Protein AF-A0A968DCE5-F1 (afdb_monomer_lite)

Sequence (232 aa):
MHDLQGRSAYQPVVHAYGDRRILFVGHHIGEAENPMTGEIEVNGTSILDVTDPSAPRMIRHLPPNGDARFAQHVQLCDGADLPDGDPSRTYMLRTSGNLGWDLYDATDPEELFYLRTVAQTGISSRPESSRGVQETHKMQWDCETGIAYLNGTPQDWRVTRLLMTYDLSNPNQPRHIRNFGLDGWQPDPDGEMPEYQISGLHQPFVVGNRMYLGYGSGADGVLQILDRDRFL

Structure (mmCIF, N/CA/C/O backbone):
data_AF-A0A968DCE5-F1
#
_entry.id   AF-A0A968DCE5-F1
#
loop_
_atom_site.group_PDB
_atom_site.id
_atom_site.type_symbol
_atom_site.label_atom_id
_atom_site.label_alt_id
_atom_site.label_comp_id
_atom_site.label_asym_id
_atom_site.label_entity_id
_atom_site.label_seq_id
_atom_site.pdbx_PDB_ins_code
_atom_site.Cartn_x
_atom_site.Cartn_y
_atom_site.Cartn_z
_atom_site.occupancy
_atom_site.B_iso_or_equiv
_atom_site.auth_seq_id
_atom_site.auth_comp_id
_atom_site.auth_asym_id
_atom_site.auth_atom_id
_atom_site.pdbx_PDB_model_num
ATOM 1 N N . MET A 1 1 ? -21.150 12.381 8.072 1.00 85.69 1 MET A N 1
ATOM 2 C CA . MET A 1 1 ? -20.149 12.939 7.125 1.00 85.69 1 MET A CA 1
ATOM 3 C C . MET A 1 1 ? -18.928 13.335 7.941 1.00 85.69 1 MET A C 1
ATOM 5 O O . MET A 1 1 ? -19.127 13.918 8.995 1.00 85.69 1 MET A O 1
ATOM 9 N N . HIS A 1 2 ? -17.717 12.992 7.500 1.00 96.19 2 HIS A N 1
ATOM 10 C CA . HIS A 1 2 ? -16.454 13.389 8.139 1.00 96.19 2 HIS A CA 1
ATOM 11 C C . HIS A 1 2 ? -15.585 14.095 7.094 1.00 96.19 2 HIS A C 1
ATOM 13 O O . HIS A 1 2 ? -15.572 13.663 5.942 1.00 96.19 2 HIS A O 1
ATOM 19 N N . ASP A 1 3 ? -14.871 15.150 7.471 1.00 96.00 3 ASP A N 1
ATOM 20 C CA . ASP A 1 3 ? -14.055 15.972 6.559 1.00 96.00 3 ASP A CA 1
ATOM 21 C C . ASP A 1 3 ? -12.608 15.466 6.380 1.00 96.00 3 ASP A C 1
ATOM 23 O O . ASP A 1 3 ? -11.838 16.032 5.610 1.00 96.00 3 ASP A O 1
ATOM 27 N N . LEU A 1 4 ? -12.242 14.410 7.116 1.00 97.31 4 LEU A N 1
ATOM 28 C CA . LEU A 1 4 ? -10.893 13.824 7.182 1.00 97.31 4 LEU A CA 1
ATOM 29 C C . LEU A 1 4 ? -9.822 14.841 7.604 1.00 97.31 4 LEU A C 1
ATOM 31 O O . LEU A 1 4 ? -8.675 14.751 7.167 1.00 97.31 4 LEU A O 1
ATOM 35 N N . GLN A 1 5 ? -10.191 15.812 8.448 1.00 96.75 5 GLN A N 1
ATOM 36 C CA . GLN A 1 5 ? -9.312 16.911 8.855 1.00 96.75 5 GLN A CA 1
ATOM 37 C C . GLN A 1 5 ? -8.744 17.654 7.629 1.00 96.75 5 GLN A C 1
ATOM 39 O O . GLN A 1 5 ? -7.553 17.953 7.569 1.00 96.75 5 GLN A O 1
ATOM 44 N N . GLY A 1 6 ? -9.573 17.846 6.596 1.00 95.81 6 GLY A N 1
ATOM 45 C CA . GLY A 1 6 ? -9.208 18.527 5.350 1.00 95.81 6 GLY A CA 1
ATOM 46 C C . GLY A 1 6 ? -8.392 17.697 4.348 1.00 95.81 6 GLY A C 1
ATOM 47 O O . GLY A 1 6 ? -8.017 18.217 3.298 1.00 95.81 6 GLY A O 1
ATOM 48 N N . ARG A 1 7 ? -8.111 16.417 4.627 1.00 97.06 7 ARG A N 1
ATOM 49 C CA . ARG A 1 7 ? -7.303 15.548 3.754 1.00 97.06 7 ARG A CA 1
ATOM 50 C C . ARG A 1 7 ? -8.151 14.917 2.643 1.00 97.06 7 ARG A C 1
ATOM 52 O O . ARG A 1 7 ? -9.311 14.563 2.835 1.00 97.06 7 ARG A O 1
ATOM 59 N N . SER A 1 8 ? -7.560 14.706 1.466 1.00 96.38 8 SER A N 1
ATOM 60 C CA . SER A 1 8 ? -8.240 14.030 0.346 1.00 96.38 8 SER A CA 1
ATOM 61 C C . SER A 1 8 ? -8.481 12.545 0.644 1.00 96.38 8 SER A C 1
ATOM 63 O O . SER A 1 8 ? -7.545 11.885 1.074 1.00 96.38 8 SER A O 1
ATOM 65 N N . ALA A 1 9 ? -9.634 11.964 0.322 1.00 95.62 9 ALA A N 1
ATOM 66 C CA . ALA A 1 9 ? -9.837 10.516 0.449 1.00 95.62 9 ALA A CA 1
ATOM 67 C C . ALA A 1 9 ? -9.305 9.746 -0.775 1.00 95.62 9 ALA A C 1
ATOM 69 O O . ALA A 1 9 ? -9.656 10.073 -1.911 1.00 95.62 9 ALA A O 1
ATOM 70 N N . TYR A 1 10 ? -8.507 8.697 -0.565 1.00 95.31 10 TYR A N 1
ATOM 71 C CA . TYR A 1 10 ? -8.069 7.793 -1.629 1.00 95.31 10 TYR A CA 1
ATOM 72 C C . TYR A 1 10 ? -7.934 6.349 -1.129 1.00 95.31 10 TYR A C 1
ATOM 74 O O . TYR A 1 10 ? -7.428 6.109 -0.040 1.00 95.31 10 TYR A O 1
ATOM 82 N N . GLN A 1 11 ? -8.413 5.391 -1.931 1.00 94.38 11 GLN A N 1
ATOM 83 C CA . GLN A 1 11 ? -8.357 3.944 -1.641 1.00 94.38 11 GLN A CA 1
ATOM 84 C C . GLN A 1 11 ? -8.772 3.577 -0.197 1.00 94.38 11 GLN A C 1
ATOM 86 O O . GLN A 1 11 ? -7.968 3.020 0.551 1.00 94.38 11 GLN A O 1
ATOM 91 N N . PRO A 1 12 ? -10.007 3.917 0.223 1.00 96.00 12 PRO A N 1
ATOM 92 C CA . PRO A 1 12 ? -10.505 3.534 1.536 1.00 96.00 12 PRO A CA 1
ATOM 93 C C . PRO A 1 12 ? -10.725 2.019 1.646 1.00 96.00 12 PRO A C 1
ATOM 95 O O . PRO A 1 12 ? -11.265 1.402 0.728 1.00 96.00 12 PRO A O 1
ATOM 98 N N . VAL A 1 13 ? -10.395 1.447 2.803 1.00 97.88 13 VAL A N 1
ATOM 99 C CA . VAL A 1 13 ? -10.694 0.056 3.170 1.00 97.88 13 VAL A CA 1
ATOM 100 C C . VAL A 1 13 ? -11.412 0.040 4.514 1.00 97.88 13 VAL A C 1
ATOM 102 O O . VAL A 1 13 ? -10.977 0.687 5.463 1.00 97.88 13 VAL A O 1
ATOM 105 N N . VAL A 1 14 ? -12.525 -0.690 4.595 1.00 98.06 14 VAL A N 1
ATOM 106 C CA . VAL A 1 14 ? -13.236 -0.940 5.856 1.00 98.06 14 VAL A CA 1
ATOM 107 C C . VAL A 1 14 ? -12.840 -2.317 6.369 1.00 98.06 14 VAL A C 1
ATOM 109 O O . VAL A 1 14 ? -12.884 -3.282 5.611 1.00 98.06 14 VAL A O 1
ATOM 112 N N . HIS A 1 15 ? -12.511 -2.404 7.653 1.00 98.56 15 HIS A N 1
ATOM 113 C CA . HIS A 1 15 ? -12.222 -3.649 8.353 1.00 98.56 15 HIS A CA 1
ATOM 114 C C . HIS A 1 15 ? -13.141 -3.810 9.569 1.00 98.56 15 HIS A C 1
ATOM 116 O O . HIS A 1 15 ? -13.539 -2.825 10.204 1.00 98.56 15 HIS A O 1
ATOM 122 N N . ALA A 1 16 ? -13.511 -5.048 9.890 1.00 98.31 16 ALA A N 1
ATOM 123 C CA . ALA A 1 16 ? -14.331 -5.354 11.056 1.00 98.31 16 ALA A CA 1
ATOM 124 C C . ALA A 1 16 ? -13.446 -5.626 12.280 1.00 98.31 16 ALA A C 1
ATOM 126 O O . ALA A 1 16 ? -12.435 -6.303 12.177 1.00 98.31 16 ALA A O 1
ATOM 127 N N . TYR A 1 17 ? -13.847 -5.114 13.442 1.00 97.81 17 TYR A N 1
ATOM 128 C CA . TYR A 1 17 ? -13.219 -5.407 14.734 1.00 97.81 17 TYR A CA 1
ATOM 129 C C . TYR A 1 17 ? -14.329 -5.808 15.706 1.00 97.81 17 TYR A C 1
ATOM 131 O O . TYR A 1 17 ? -14.875 -4.977 16.437 1.00 97.81 17 TYR A O 1
ATOM 139 N N . GLY A 1 18 ? -14.758 -7.070 15.614 1.00 96.31 18 GLY A N 1
ATOM 140 C CA . GLY A 1 18 ? -16.023 -7.521 16.195 1.00 96.31 18 GLY A CA 1
ATOM 141 C C . GLY A 1 18 ? -17.203 -6.719 15.631 1.00 96.31 18 GLY A C 1
ATOM 142 O O . GLY A 1 18 ? -17.410 -6.650 14.413 1.00 96.31 18 GLY A O 1
ATOM 143 N N . ASP A 1 19 ? -17.948 -6.060 16.516 1.00 97.38 19 ASP A N 1
ATOM 144 C CA . ASP A 1 19 ? -19.075 -5.204 16.129 1.00 97.38 19 ASP A CA 1
ATOM 145 C C . ASP A 1 19 ? -18.636 -3.838 15.580 1.00 97.38 19 ASP A C 1
ATOM 147 O O . ASP A 1 19 ? -19.421 -3.165 14.909 1.00 97.38 19 ASP A O 1
ATOM 151 N N . ARG A 1 20 ? -17.377 -3.428 15.802 1.00 98.12 20 ARG A N 1
ATOM 152 C CA . ARG A 1 20 ? -16.861 -2.160 15.275 1.00 98.12 20 ARG A CA 1
ATOM 153 C C . ARG A 1 20 ? -16.578 -2.254 13.778 1.00 98.12 20 ARG A C 1
ATOM 155 O O . ARG A 1 20 ? -16.238 -3.315 13.240 1.00 98.12 20 ARG A O 1
ATOM 162 N N . ARG A 1 21 ? -16.685 -1.120 13.090 1.00 98.50 21 ARG A N 1
ATOM 163 C CA . ARG A 1 21 ? -16.228 -0.940 11.706 1.00 98.50 21 ARG A CA 1
ATOM 164 C C . ARG A 1 21 ? -15.197 0.168 11.682 1.00 98.50 21 ARG A C 1
ATOM 166 O O . ARG A 1 21 ? -15.511 1.301 12.028 1.00 98.50 21 ARG A O 1
ATOM 173 N N . ILE A 1 22 ? -13.978 -0.169 11.279 1.00 98.81 22 ILE A N 1
ATOM 174 C CA . ILE A 1 22 ? -12.864 0.772 11.220 1.00 98.81 22 ILE A CA 1
ATOM 175 C C . ILE A 1 22 ? -12.529 1.034 9.759 1.00 98.81 22 ILE A C 1
ATOM 177 O O . ILE A 1 22 ? -12.360 0.107 8.969 1.00 98.81 22 ILE A O 1
ATOM 181 N N . LEU A 1 23 ? -12.471 2.308 9.396 1.00 98.62 23 LEU A N 1
ATOM 182 C CA . LEU A 1 23 ? -12.148 2.777 8.060 1.00 98.62 23 LEU A CA 1
ATOM 183 C C . LEU A 1 23 ? -10.700 3.267 8.032 1.00 98.62 23 LEU A C 1
ATOM 185 O O . LEU A 1 23 ? -10.337 4.174 8.777 1.00 98.62 23 LEU A O 1
ATOM 189 N N . PHE A 1 24 ? -9.911 2.718 7.117 1.00 98.62 24 PHE A N 1
ATOM 190 C CA . PHE A 1 24 ? -8.547 3.134 6.818 1.00 98.62 24 PHE A CA 1
ATOM 191 C C 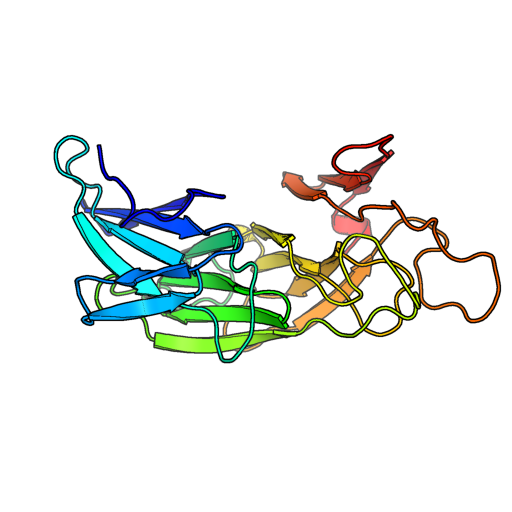. PHE A 1 24 ? -8.549 3.855 5.474 1.00 98.62 24 PHE A C 1
ATOM 193 O O . PHE A 1 24 ? -9.065 3.330 4.489 1.00 98.62 24 PHE A O 1
ATOM 200 N N . VAL A 1 25 ? -8.004 5.067 5.419 1.00 98.31 25 VAL A N 1
ATOM 201 C CA . VAL A 1 25 ? -8.073 5.935 4.237 1.00 98.31 25 VAL A CA 1
ATOM 202 C C . VAL A 1 25 ? -6.677 6.420 3.888 1.00 98.31 25 VAL A C 1
ATOM 204 O O . VAL A 1 25 ? -6.059 7.124 4.681 1.00 98.31 25 VAL A O 1
ATOM 207 N N . GLY A 1 26 ? -6.180 6.060 2.706 1.00 97.50 26 GLY A N 1
ATOM 208 C CA . GLY A 1 26 ? -4.985 6.681 2.143 1.00 97.50 26 GLY A CA 1
ATOM 209 C C . GLY A 1 26 ? -5.278 8.090 1.625 1.00 97.50 26 GLY A C 1
ATOM 210 O O . GLY A 1 26 ? -6.426 8.460 1.361 1.00 97.50 26 GLY A O 1
ATOM 211 N N . HIS A 1 27 ? -4.235 8.892 1.447 1.00 97.19 27 HIS A N 1
ATOM 212 C CA . HIS A 1 27 ? -4.375 10.277 1.005 1.00 97.19 27 HIS A CA 1
ATOM 213 C C . HIS A 1 27 ? -3.449 10.578 -0.181 1.00 97.19 27 HIS A C 1
ATOM 215 O O . HIS A 1 27 ? -2.340 10.053 -0.278 1.00 97.19 27 HIS A O 1
ATOM 221 N N . HIS A 1 28 ? -3.895 11.439 -1.104 1.00 95.12 28 HIS A N 1
ATOM 222 C CA . HIS A 1 28 ? -3.008 12.016 -2.118 1.00 95.12 28 HIS A CA 1
ATOM 223 C C . HIS A 1 28 ? -1.954 12.917 -1.465 1.00 95.12 28 HIS A C 1
ATOM 225 O O . HIS A 1 28 ? -2.062 13.280 -0.292 1.00 95.12 28 HIS A O 1
ATOM 231 N N . ILE A 1 29 ? -0.955 13.322 -2.253 1.00 94.12 29 ILE A N 1
ATOM 232 C CA . ILE A 1 29 ? 0.035 14.318 -1.837 1.00 94.12 29 ILE A CA 1
ATOM 233 C C . ILE A 1 29 ? -0.630 15.576 -1.258 1.00 94.12 29 ILE A C 1
ATOM 235 O O . ILE A 1 29 ? -1.642 16.057 -1.767 1.00 94.12 29 ILE A O 1
ATOM 239 N N . GLY A 1 30 ? -0.047 16.089 -0.181 1.00 95.44 30 GLY A N 1
ATOM 240 C CA . GLY A 1 30 ? -0.495 17.279 0.527 1.00 95.44 30 GLY A CA 1
ATOM 241 C C . GLY A 1 30 ? -0.072 17.221 1.989 1.00 95.44 30 GLY A C 1
ATOM 242 O O . GLY A 1 30 ? 0.612 16.286 2.412 1.00 95.44 30 GLY A O 1
ATOM 243 N N . GLU A 1 31 ? -0.505 18.214 2.744 1.00 97.06 31 GLU A N 1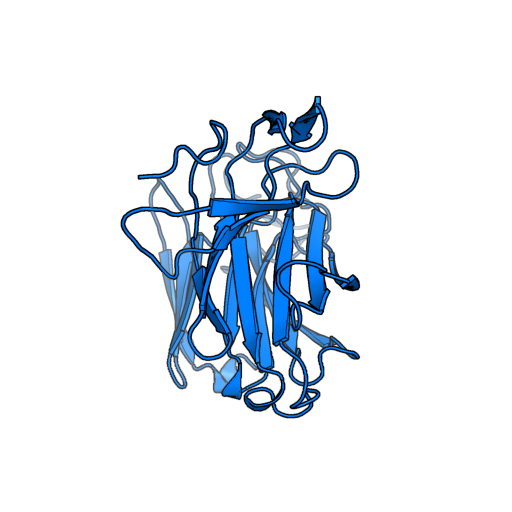
ATOM 244 C CA . GLU A 1 31 ? -0.339 18.310 4.188 1.00 97.06 31 GLU A CA 1
ATOM 245 C C . GLU A 1 31 ? -1.565 19.004 4.774 1.00 97.06 31 GLU A C 1
ATOM 247 O O . GLU A 1 31 ? -2.262 19.750 4.079 1.00 97.06 31 GLU A O 1
ATOM 252 N N . ALA A 1 32 ? -1.848 18.728 6.039 1.00 97.12 32 ALA A N 1
ATOM 253 C CA . ALA A 1 32 ? -2.946 19.350 6.756 1.00 97.12 32 ALA A CA 1
ATOM 254 C C . ALA A 1 32 ? -2.649 19.369 8.252 1.00 97.12 32 ALA A C 1
ATOM 256 O O . ALA A 1 32 ? -1.973 18.482 8.780 1.00 97.12 32 ALA A O 1
ATOM 257 N N . GLU A 1 33 ? -3.217 20.352 8.943 1.00 97.25 33 GLU A N 1
ATOM 258 C CA . GLU A 1 33 ? -3.228 20.370 10.400 1.00 97.25 33 GLU A CA 1
ATOM 259 C C . GLU A 1 33 ? -3.846 19.065 10.935 1.00 97.25 33 GLU A C 1
ATOM 261 O O . GLU A 1 33 ? -4.801 18.503 10.377 1.00 97.25 33 GLU A O 1
ATOM 266 N N . ASN A 1 34 ? -3.254 18.532 11.995 1.00 97.44 34 ASN A N 1
ATOM 267 C CA . ASN A 1 34 ? -3.813 17.456 12.788 1.00 97.44 34 ASN A CA 1
ATOM 268 C C . ASN A 1 34 ? -4.234 18.030 14.151 1.00 97.44 34 ASN A C 1
ATOM 270 O O . ASN A 1 34 ? -3.387 18.186 15.028 1.00 97.44 34 ASN A O 1
ATOM 274 N N . PRO A 1 35 ? -5.533 18.305 14.376 1.00 95.62 35 PRO A N 1
ATOM 275 C CA . PRO A 1 35 ? -6.016 18.871 15.638 1.00 95.62 35 PRO A CA 1
ATOM 276 C C . PRO A 1 35 ? -5.717 18.010 16.875 1.00 95.62 35 PRO A C 1
ATOM 278 O O . PRO A 1 35 ? -5.785 18.506 17.996 1.00 95.62 35 PRO A O 1
ATOM 281 N N . MET A 1 36 ? -5.405 16.722 16.690 1.00 94.75 36 MET A N 1
ATOM 282 C CA . MET A 1 36 ? -5.065 15.800 17.778 1.00 94.75 36 MET A CA 1
ATOM 283 C C . MET A 1 36 ? -3.629 15.984 18.284 1.00 94.75 36 MET A C 1
ATOM 285 O O . MET A 1 36 ? -3.345 15.654 19.433 1.00 94.75 36 MET A O 1
ATOM 289 N N . THR A 1 37 ? -2.726 16.484 17.437 1.00 95.56 37 THR A N 1
ATOM 290 C CA . THR A 1 37 ? -1.304 16.700 17.760 1.00 95.56 37 THR A CA 1
ATOM 291 C C . THR A 1 37 ? -0.925 18.182 17.771 1.00 95.56 37 THR A C 1
ATOM 293 O O . THR A 1 37 ? 0.040 18.547 18.432 1.00 95.56 37 THR A O 1
ATOM 296 N N . GLY A 1 38 ? -1.698 19.037 17.092 1.00 96.38 38 GLY A N 1
ATOM 297 C CA . GLY A 1 38 ? -1.409 20.459 16.889 1.00 96.38 38 GLY A CA 1
ATOM 298 C C . GLY A 1 38 ? -0.415 20.737 15.756 1.00 96.38 38 GLY A C 1
ATOM 299 O O . GLY A 1 38 ? -0.052 21.888 15.536 1.00 96.38 38 GLY A O 1
ATOM 300 N N . GLU A 1 39 ? 0.021 19.703 15.034 1.00 96.44 39 GLU A N 1
ATOM 301 C CA . GLU A 1 39 ? 1.071 19.794 14.019 1.00 96.44 39 GLU A CA 1
ATOM 302 C C . GLU A 1 39 ? 0.499 19.809 12.596 1.00 96.44 39 GLU A C 1
ATOM 304 O O . GLU A 1 39 ? -0.569 19.254 12.322 1.00 96.44 39 GLU A O 1
ATOM 309 N N . ILE A 1 40 ? 1.243 20.400 11.657 1.00 97.06 40 ILE A N 1
ATOM 310 C CA . ILE A 1 40 ? 0.999 20.206 10.223 1.00 97.06 40 ILE A CA 1
ATOM 311 C C . ILE A 1 40 ? 1.679 18.904 9.813 1.00 97.06 40 ILE A C 1
ATOM 313 O O . ILE A 1 40 ? 2.900 18.777 9.866 1.00 97.06 40 ILE A O 1
ATOM 317 N N . GLU A 1 41 ? 0.882 17.930 9.387 1.00 96.88 41 GLU A N 1
ATOM 318 C CA . GLU A 1 41 ? 1.372 16.605 9.026 1.00 96.88 41 GLU A CA 1
ATOM 319 C C . GLU A 1 41 ? 1.201 16.349 7.532 1.00 96.88 41 GLU A C 1
ATOM 321 O O . GLU A 1 41 ? 0.157 16.637 6.938 1.00 96.88 41 GLU A O 1
ATOM 326 N N . VAL A 1 42 ? 2.213 15.720 6.941 1.00 97.19 42 VAL A N 1
ATOM 327 C CA . VAL A 1 42 ? 2.156 15.198 5.575 1.00 97.19 42 VAL A CA 1
ATOM 328 C C . VAL A 1 42 ? 1.032 14.176 5.459 1.00 97.19 42 VAL A C 1
ATOM 330 O O . VAL A 1 42 ? 0.919 13.273 6.286 1.00 97.19 42 VAL A O 1
ATOM 333 N N . ASN A 1 43 ? 0.246 14.271 4.391 1.00 97.31 43 ASN A N 1
ATOM 334 C CA . ASN A 1 43 ? -0.835 13.343 4.092 1.00 97.31 43 ASN A CA 1
ATOM 335 C C . ASN A 1 43 ? -0.351 11.887 4.072 1.00 97.31 43 ASN A C 1
ATOM 337 O O . ASN A 1 43 ? 0.505 11.491 3.276 1.00 97.31 43 ASN A O 1
ATOM 341 N N . GLY A 1 44 ? -0.949 11.101 4.960 1.00 96.56 44 GLY A N 1
ATOM 342 C CA . GLY A 1 44 ? -0.608 9.724 5.247 1.00 96.56 44 GLY A CA 1
ATOM 343 C C . GLY A 1 44 ? -1.818 8.801 5.158 1.00 96.56 44 GLY A C 1
ATOM 344 O O . GLY A 1 44 ? -2.470 8.706 4.121 1.00 96.56 44 GLY A O 1
ATOM 345 N N . THR A 1 45 ? -2.122 8.118 6.259 1.00 97.56 45 THR A N 1
ATOM 346 C CA . THR A 1 45 ? -3.283 7.232 6.376 1.00 97.56 45 THR A CA 1
ATOM 347 C C . THR A 1 45 ? -4.138 7.650 7.566 1.00 97.56 45 THR A C 1
ATOM 349 O O . THR A 1 45 ? -3.663 7.622 8.699 1.00 97.56 45 THR A O 1
ATOM 352 N N . SER A 1 46 ? -5.390 8.033 7.330 1.00 98.00 46 SER A N 1
ATOM 353 C CA . SER A 1 46 ? -6.368 8.277 8.395 1.00 98.00 46 SER A CA 1
ATOM 354 C C . SER A 1 46 ? -7.084 6.996 8.798 1.00 98.00 46 SER A C 1
ATOM 356 O O . SER A 1 46 ? -7.392 6.155 7.955 1.00 98.00 46 SER A O 1
ATOM 358 N N . ILE A 1 47 ? -7.382 6.883 10.088 1.00 98.56 47 ILE A N 1
ATOM 359 C CA . ILE A 1 47 ? -8.075 5.750 10.698 1.00 98.56 47 ILE A CA 1
ATOM 360 C C . ILE A 1 47 ? -9.273 6.302 11.447 1.00 98.56 47 ILE A C 1
ATOM 362 O O . ILE A 1 47 ? -9.133 7.212 12.266 1.00 98.56 47 ILE A O 1
ATOM 366 N N . LEU A 1 48 ? -10.454 5.780 11.143 1.00 98.56 48 LEU A N 1
ATOM 367 C CA . LEU A 1 48 ? -11.710 6.262 11.692 1.00 98.56 48 LEU A CA 1
ATOM 368 C C . LEU A 1 48 ? -12.536 5.107 12.233 1.00 98.56 48 LEU A C 1
ATOM 370 O O . LEU A 1 48 ? -12.663 4.072 11.584 1.00 98.56 48 LEU A O 1
ATOM 374 N N . ASP A 1 49 ? -13.182 5.328 13.369 1.00 98.56 49 ASP A N 1
ATOM 375 C CA . ASP A 1 49 ? -14.316 4.515 13.775 1.00 98.56 49 ASP A CA 1
ATOM 376 C C . ASP A 1 49 ? -15.543 4.963 12.977 1.00 98.56 49 ASP A C 1
ATOM 378 O O . ASP A 1 49 ? -15.956 6.122 13.047 1.00 98.56 49 ASP A O 1
ATOM 382 N N . VAL A 1 50 ? -16.101 4.053 12.188 1.00 98.50 50 VAL A N 1
ATOM 383 C CA . VAL A 1 50 ? -17.292 4.272 11.357 1.00 98.50 50 VAL A CA 1
ATOM 384 C C . VAL A 1 50 ? -18.411 3.298 11.718 1.00 98.50 50 VAL A C 1
ATOM 386 O O . VAL A 1 50 ? -19.288 3.026 10.899 1.00 98.50 50 VAL A O 1
ATOM 389 N N . THR A 1 51 ? -18.382 2.759 12.940 1.00 98.50 51 THR A N 1
ATOM 390 C CA . THR A 1 51 ? -19.413 1.844 13.449 1.00 98.50 51 THR A CA 1
ATOM 391 C C . THR A 1 51 ? -20.798 2.489 13.395 1.00 98.50 51 THR A C 1
ATOM 393 O O . THR A 1 51 ? -21.753 1.861 12.942 1.00 98.50 51 THR A O 1
ATOM 396 N N . ASP A 1 52 ? -20.893 3.763 13.788 1.00 97.88 52 ASP A N 1
ATOM 397 C CA . ASP A 1 52 ? -22.061 4.601 13.528 1.00 97.88 52 ASP A CA 1
ATOM 398 C C . ASP A 1 52 ? -21.820 5.440 12.256 1.00 97.88 52 ASP A C 1
ATOM 400 O O . ASP A 1 52 ? -21.033 6.394 12.285 1.00 97.88 52 ASP A O 1
ATOM 404 N N . PRO A 1 53 ? -22.499 5.146 11.131 1.00 96.38 53 PRO A N 1
ATOM 405 C CA . PRO A 1 53 ? -22.314 5.898 9.892 1.00 96.38 53 PRO A CA 1
ATOM 406 C C . PRO A 1 53 ? -22.787 7.358 9.994 1.00 96.38 53 PRO A C 1
ATOM 408 O O . PRO A 1 53 ? -22.400 8.192 9.166 1.00 96.38 53 PRO A O 1
ATOM 411 N N . SER A 1 54 ? -23.619 7.692 10.987 1.00 97.69 54 SER A N 1
ATOM 412 C CA . SER A 1 54 ? -24.068 9.062 11.238 1.00 97.69 54 SER A CA 1
ATOM 413 C C . SER A 1 54 ? -23.028 9.896 11.997 1.00 97.69 54 SER A C 1
ATOM 415 O O . SER A 1 54 ? -22.973 11.112 11.797 1.00 97.69 54 SER A O 1
ATOM 417 N N . ALA A 1 55 ? -22.148 9.246 12.766 1.00 97.56 55 ALA A N 1
ATOM 418 C CA . ALA A 1 55 ? -21.153 9.876 13.631 1.00 97.56 55 ALA A CA 1
ATOM 419 C C . ALA A 1 55 ? -19.746 9.240 13.498 1.00 97.56 55 ALA A C 1
ATOM 421 O O . ALA A 1 55 ? -19.188 8.759 14.485 1.00 97.56 55 ALA A O 1
ATOM 422 N N . PRO A 1 56 ? -19.137 9.246 12.295 1.00 98.00 56 PRO A N 1
ATOM 423 C CA . PRO A 1 56 ? -17.760 8.790 12.113 1.00 98.00 56 PRO A CA 1
ATOM 424 C C . PRO A 1 56 ? -16.785 9.607 12.975 1.00 98.00 56 PRO A C 1
ATOM 426 O O . PRO A 1 56 ? -16.887 10.833 13.028 1.00 98.00 56 PRO A O 1
ATOM 429 N N . ARG A 1 57 ? -15.815 8.942 13.607 1.00 97.44 57 ARG A N 1
ATOM 430 C CA . ARG A 1 57 ? -14.842 9.556 14.524 1.00 97.44 57 ARG A CA 1
ATOM 431 C C . ARG A 1 57 ? -13.413 9.262 14.079 1.00 97.44 57 ARG A C 1
ATOM 433 O O . ARG A 1 57 ? -13.050 8.097 13.949 1.00 97.44 57 ARG A O 1
ATOM 440 N N . MET A 1 58 ? -12.583 10.294 13.918 1.00 97.75 58 MET A N 1
ATOM 441 C CA . MET A 1 58 ? -11.137 10.115 13.742 1.00 97.75 58 MET A CA 1
ATOM 44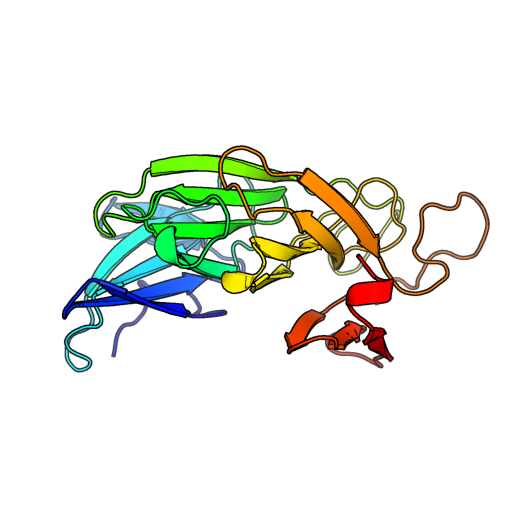2 C C . MET A 1 58 ? -10.533 9.430 14.976 1.00 97.75 58 MET A C 1
ATOM 444 O O . MET A 1 58 ? -10.691 9.906 16.100 1.00 97.75 58 MET A O 1
ATOM 448 N N . ILE A 1 59 ? -9.858 8.304 14.753 1.00 97.88 59 ILE A N 1
ATOM 449 C CA . ILE A 1 59 ? -9.032 7.630 15.758 1.00 97.88 59 ILE A CA 1
ATOM 450 C C . ILE A 1 59 ? -7.636 8.238 15.733 1.00 97.88 59 ILE A C 1
ATOM 452 O O . ILE A 1 59 ? -7.122 8.649 16.766 1.00 97.88 59 ILE A O 1
ATOM 456 N N . ARG A 1 60 ? -7.026 8.310 14.544 1.00 96.75 60 ARG A N 1
ATOM 457 C CA . ARG A 1 60 ? -5.703 8.909 14.343 1.00 96.75 60 ARG A CA 1
ATOM 458 C C . ARG A 1 60 ? -5.386 9.109 12.869 1.00 96.75 60 ARG A C 1
ATOM 460 O O . ARG A 1 60 ? -5.996 8.504 11.988 1.00 96.75 60 ARG A O 1
ATOM 467 N N . HIS A 1 61 ? -4.347 9.892 12.621 1.00 97.12 61 HIS A N 1
ATOM 468 C CA . HIS A 1 61 ? -3.674 9.977 11.335 1.00 97.12 61 HIS A CA 1
ATOM 469 C C . HIS A 1 61 ? -2.231 9.469 11.472 1.00 97.12 61 HIS A C 1
ATOM 471 O O . HIS A 1 61 ? -1.558 9.723 12.469 1.00 97.12 61 HIS A O 1
ATOM 477 N N . LEU A 1 62 ? -1.778 8.707 10.478 1.00 95.81 62 LEU A N 1
ATOM 478 C CA . LEU A 1 62 ? -0.425 8.175 10.374 1.00 95.81 62 LEU A CA 1
ATOM 479 C C . LEU A 1 62 ? 0.310 8.831 9.202 1.00 95.81 62 LEU A C 1
ATOM 481 O O . LEU A 1 62 ? 0.094 8.392 8.066 1.00 95.81 62 LEU A O 1
ATOM 485 N N . PRO A 1 63 ? 1.203 9.813 9.417 1.00 95.38 63 PRO A N 1
ATOM 486 C CA . PRO A 1 63 ? 2.039 10.332 8.337 1.00 95.38 63 PRO A CA 1
ATOM 487 C C . PRO A 1 63 ? 2.969 9.235 7.772 1.00 95.38 63 PRO A C 1
ATOM 489 O O . PRO A 1 63 ? 3.132 8.166 8.379 1.00 95.38 63 PRO A O 1
ATOM 492 N N . PRO A 1 64 ? 3.534 9.426 6.570 1.00 93.00 64 PRO A N 1
ATOM 493 C CA . PRO A 1 64 ? 4.646 8.604 6.103 1.00 93.00 64 PRO A CA 1
ATOM 494 C C . PRO A 1 64 ? 5.940 8.943 6.869 1.00 93.00 64 PRO A C 1
ATOM 496 O O . PRO A 1 64 ? 6.019 9.962 7.555 1.00 93.00 64 PRO A O 1
ATOM 499 N N . ASN A 1 65 ? 6.962 8.093 6.753 1.00 85.25 65 ASN A N 1
ATOM 500 C CA . ASN A 1 65 ? 8.251 8.320 7.410 1.00 85.25 65 ASN A CA 1
ATOM 501 C C . ASN A 1 65 ? 9.101 9.362 6.656 1.00 85.25 65 ASN A C 1
ATOM 503 O O . ASN A 1 65 ? 9.200 9.321 5.429 1.00 85.25 65 ASN A O 1
ATOM 507 N N . GLY A 1 66 ? 9.776 10.248 7.397 1.00 87.44 66 GLY A N 1
ATOM 508 C CA . GLY A 1 66 ? 10.700 11.242 6.838 1.00 87.44 66 GLY A CA 1
ATOM 509 C C . GLY A 1 66 ? 10.047 12.160 5.799 1.00 87.44 66 GLY A C 1
ATOM 510 O O . GLY A 1 66 ? 8.920 12.618 5.974 1.00 87.44 66 GLY A O 1
ATOM 511 N N . ASP A 1 67 ? 10.750 12.402 4.692 1.00 88.38 67 ASP A N 1
ATOM 512 C CA . ASP A 1 67 ? 10.299 13.311 3.629 1.00 88.38 67 ASP A CA 1
ATOM 513 C C . ASP A 1 67 ? 9.428 12.634 2.557 1.00 88.38 67 ASP A C 1
ATOM 515 O O . ASP A 1 67 ? 9.118 13.235 1.526 1.00 88.38 67 ASP A O 1
ATOM 519 N N . ALA A 1 68 ? 8.999 11.390 2.780 1.00 93.00 68 ALA A N 1
ATOM 520 C CA . ALA A 1 68 ? 8.167 10.666 1.829 1.00 93.00 68 ALA A CA 1
ATOM 521 C C . ALA A 1 68 ? 6.822 11.375 1.582 1.00 93.00 68 ALA A C 1
ATOM 523 O O . ALA A 1 68 ? 6.270 12.065 2.444 1.00 93.00 68 ALA A O 1
ATOM 524 N N . ARG A 1 69 ? 6.279 11.212 0.375 1.00 92.94 69 ARG A N 1
ATOM 525 C CA . ARG A 1 69 ? 4.963 11.729 -0.054 1.00 92.94 69 ARG A CA 1
ATOM 526 C C . ARG A 1 69 ? 4.199 10.620 -0.772 1.00 92.94 69 ARG A C 1
ATOM 528 O O . ARG A 1 69 ? 4.802 9.619 -1.107 1.00 92.94 69 ARG A O 1
ATOM 535 N N . PHE A 1 70 ? 2.907 10.785 -1.065 1.00 91.19 70 PHE A N 1
ATOM 536 C CA . PHE A 1 70 ? 2.101 9.789 -1.808 1.00 91.19 70 PHE A CA 1
ATOM 537 C C . PHE A 1 70 ? 1.754 8.500 -1.029 1.00 91.19 70 PHE A C 1
ATOM 539 O O . PHE A 1 70 ? 1.759 7.404 -1.585 1.00 91.19 70 PHE A O 1
ATOM 546 N N . ALA A 1 71 ? 1.413 8.608 0.260 1.00 93.56 71 ALA A N 1
ATOM 547 C CA . ALA A 1 71 ? 0.940 7.479 1.074 1.00 93.56 71 ALA A CA 1
ATOM 548 C C . ALA A 1 71 ? -0.536 7.140 0.769 1.00 93.56 71 ALA A C 1
ATOM 550 O O . ALA A 1 71 ? -1.449 7.339 1.568 1.00 93.56 71 ALA A O 1
ATOM 551 N N . GLN A 1 72 ? -0.762 6.663 -0.449 1.00 93.88 72 GLN A N 1
ATOM 552 C CA . GLN A 1 72 ? -2.065 6.636 -1.099 1.00 93.88 72 GLN A CA 1
ATOM 553 C C . GLN A 1 72 ? -2.879 5.365 -0.868 1.00 93.88 72 GLN A C 1
ATOM 555 O O . GLN A 1 72 ? -4.083 5.390 -1.114 1.00 93.88 72 GLN A O 1
ATOM 560 N N . HIS A 1 73 ? -2.268 4.260 -0.440 1.00 97.00 73 HIS A N 1
ATOM 561 C CA . HIS A 1 73 ? -2.957 2.973 -0.393 1.00 97.00 73 HIS A CA 1
ATOM 562 C C . HIS A 1 73 ? -2.691 2.217 0.903 1.00 97.00 73 HIS A C 1
ATOM 564 O O . HIS A 1 73 ? -1.575 2.203 1.425 1.00 97.00 73 HIS A O 1
ATOM 570 N N . VAL A 1 74 ? -3.732 1.543 1.382 1.00 97.88 74 VAL A N 1
ATOM 571 C CA . VAL A 1 74 ? -3.725 0.681 2.562 1.00 97.88 74 VAL A CA 1
ATOM 572 C C . VAL A 1 74 ? -4.567 -0.561 2.279 1.00 97.88 74 VAL A C 1
ATOM 574 O O . VAL A 1 74 ? -5.545 -0.475 1.540 1.00 97.88 74 VAL A O 1
ATOM 577 N N . GLN A 1 75 ? -4.170 -1.710 2.816 1.00 97.94 75 GLN A N 1
ATOM 578 C CA . GLN A 1 75 ? -4.965 -2.935 2.871 1.00 97.94 75 GLN A CA 1
ATOM 579 C C . GLN A 1 75 ? -4.711 -3.658 4.188 1.00 97.94 75 GLN A C 1
ATOM 581 O O . GLN A 1 75 ? -3.684 -3.447 4.834 1.00 97.94 75 GLN A O 1
ATOM 586 N N . LEU A 1 76 ? -5.672 -4.485 4.584 1.00 98.50 76 LEU A N 1
ATOM 587 C CA . LEU A 1 76 ? -5.619 -5.255 5.814 1.00 98.50 76 LEU A CA 1
ATOM 588 C C . LEU A 1 76 ? -5.855 -6.730 5.509 1.00 98.50 76 LEU A C 1
ATOM 590 O O . LEU A 1 76 ? -6.655 -7.045 4.630 1.00 98.50 76 LEU A O 1
ATOM 594 N N . CYS A 1 77 ? -5.175 -7.586 6.262 1.00 98.69 77 CYS A N 1
ATOM 595 C CA . CYS A 1 77 ? -5.438 -9.016 6.332 1.00 98.69 77 CYS A CA 1
ATOM 596 C C . CYS A 1 77 ? -5.478 -9.433 7.799 1.00 98.69 77 CYS A C 1
ATOM 598 O O . CYS A 1 77 ? -4.573 -9.084 8.565 1.00 98.69 77 CYS A O 1
ATOM 600 N N . ASP A 1 78 ? -6.487 -10.208 8.183 1.00 98.69 78 ASP A N 1
ATOM 601 C CA . ASP A 1 78 ? -6.445 -10.925 9.448 1.00 98.69 78 ASP A CA 1
ATOM 602 C C . ASP A 1 78 ? -5.402 -12.038 9.357 1.00 98.69 78 ASP A C 1
ATOM 604 O O . ASP A 1 78 ? -5.261 -12.721 8.343 1.00 98.69 78 ASP A O 1
ATOM 608 N N . GLY A 1 79 ? -4.645 -12.234 10.431 1.00 98.56 79 GLY A N 1
ATOM 609 C CA . GLY A 1 79 ? -3.630 -13.276 10.487 1.00 98.56 79 GLY A CA 1
ATOM 610 C C . GLY A 1 79 ? -4.214 -14.680 10.393 1.00 98.56 79 GLY A C 1
ATOM 611 O O . GLY A 1 79 ? -3.512 -15.587 9.968 1.00 98.56 79 GLY A O 1
ATOM 612 N N . ALA A 1 80 ? -5.497 -14.846 10.725 1.00 98.31 80 ALA A N 1
ATOM 613 C CA . ALA A 1 80 ? -6.222 -16.102 10.561 1.00 98.31 80 ALA A CA 1
ATOM 614 C C . ALA A 1 80 ? -6.530 -16.435 9.090 1.00 98.31 80 ALA A C 1
ATOM 616 O O . ALA A 1 80 ? -6.732 -17.606 8.774 1.00 98.31 80 ALA A O 1
ATOM 617 N N . ASP A 1 81 ? -6.549 -15.428 8.213 1.00 98.44 81 ASP A N 1
ATOM 618 C CA . ASP A 1 81 ? -6.771 -15.603 6.775 1.00 98.44 81 ASP A CA 1
ATOM 619 C C . ASP A 1 81 ? -5.458 -15.810 6.005 1.00 98.44 81 ASP A C 1
ATOM 621 O O . ASP A 1 81 ? -5.488 -16.227 4.850 1.00 98.44 81 ASP A O 1
ATOM 625 N N . LEU A 1 82 ? -4.312 -15.524 6.635 1.00 98.62 82 LEU A N 1
ATOM 626 C CA . LEU A 1 82 ? -2.981 -15.692 6.055 1.00 98.62 82 LEU A CA 1
ATOM 627 C C . LEU A 1 82 ? -2.434 -17.106 6.320 1.00 98.62 82 LEU A C 1
ATOM 629 O O . LEU A 1 82 ? -2.595 -17.612 7.431 1.00 98.62 82 LEU A O 1
ATOM 633 N N . PRO A 1 83 ? -1.704 -17.728 5.370 1.00 98.50 83 PRO A N 1
ATOM 634 C CA . PRO A 1 83 ? -1.196 -19.092 5.547 1.00 98.50 83 PRO A CA 1
ATOM 635 C C . PRO A 1 83 ? -0.302 -19.293 6.778 1.00 98.50 83 PRO A C 1
ATOM 637 O O . PRO A 1 83 ? -0.406 -20.318 7.449 1.00 98.50 83 PRO A O 1
ATOM 640 N N . ASP A 1 84 ? 0.555 -18.313 7.082 1.00 98.25 84 ASP A N 1
ATOM 641 C CA . ASP A 1 84 ? 1.518 -18.355 8.189 1.00 98.25 84 ASP A CA 1
ATOM 642 C C . ASP A 1 84 ? 1.393 -17.109 9.092 1.00 98.25 84 ASP A C 1
ATOM 644 O O . ASP A 1 84 ? 2.370 -16.651 9.699 1.00 98.25 84 ASP A O 1
ATOM 648 N N . GLY A 1 85 ? 0.196 -16.517 9.143 1.00 98.06 85 GLY A N 1
ATOM 649 C CA . GLY A 1 85 ? -0.116 -15.390 10.016 1.00 98.06 85 GLY A CA 1
ATOM 650 C C . GLY A 1 85 ? -0.355 -15.819 11.465 1.00 98.06 85 GLY A C 1
ATOM 651 O O . GLY A 1 85 ? -0.715 -16.958 11.758 1.00 98.06 85 GLY A O 1
ATOM 652 N N . ASP A 1 86 ? -0.164 -14.890 12.404 1.00 98.31 86 ASP A N 1
ATOM 653 C CA . ASP A 1 86 ? -0.623 -15.080 13.782 1.00 98.31 86 ASP A CA 1
ATOM 654 C C . ASP A 1 86 ? -2.150 -14.883 13.820 1.00 98.31 86 ASP A C 1
ATOM 656 O O . ASP A 1 86 ? -2.605 -13.757 13.605 1.00 98.31 86 ASP A O 1
ATOM 660 N N . PRO A 1 87 ? -2.963 -15.917 14.114 1.00 98.19 87 PRO A N 1
ATOM 661 C CA . PRO A 1 87 ? -4.422 -15.822 14.037 1.00 98.19 87 PRO A CA 1
ATOM 662 C C . PRO A 1 87 ? -5.027 -14.863 15.072 1.00 98.19 87 PRO A C 1
ATOM 664 O O . PRO A 1 87 ? -6.214 -14.557 15.009 1.00 98.19 87 PRO A O 1
ATOM 667 N N . SER A 1 88 ? -4.226 -14.407 16.040 1.00 98.06 88 SER A N 1
ATOM 668 C CA . SER A 1 88 ? -4.622 -13.402 17.028 1.00 98.06 88 SER A CA 1
ATOM 669 C C . SER A 1 88 ? -4.416 -11.958 16.566 1.00 98.06 88 SER A C 1
ATOM 671 O O . SER A 1 88 ? -4.769 -11.044 17.310 1.00 98.06 88 SER A O 1
ATOM 673 N N . ARG A 1 89 ? -3.854 -11.743 15.368 1.00 98.38 89 ARG A N 1
ATOM 674 C CA . ARG A 1 89 ? -3.478 -10.416 14.878 1.00 98.38 89 ARG A CA 1
ATOM 675 C C . ARG A 1 89 ? -4.240 -9.992 13.638 1.00 98.38 89 ARG A C 1
ATOM 677 O O . ARG A 1 89 ? -4.609 -10.818 12.811 1.00 98.38 89 ARG A O 1
ATOM 684 N N . THR A 1 90 ? -4.336 -8.681 13.460 1.00 98.75 90 THR A N 1
ATOM 685 C CA . THR A 1 90 ? -4.685 -8.052 12.182 1.00 98.75 90 THR A CA 1
ATOM 686 C C . THR A 1 90 ? -3.466 -7.295 11.661 1.00 98.75 90 THR A C 1
ATOM 688 O O . THR A 1 90 ? -2.835 -6.539 12.398 1.00 98.75 90 THR A O 1
ATOM 691 N N . TYR A 1 91 ? -3.124 -7.472 10.388 1.00 98.81 91 TYR A N 1
ATOM 692 C CA . TYR A 1 91 ? -1.977 -6.829 9.751 1.00 98.81 91 TYR A CA 1
ATOM 693 C C . TYR A 1 91 ? -2.434 -5.737 8.792 1.00 98.81 91 TYR A C 1
ATOM 695 O O . TYR A 1 91 ? -3.291 -5.969 7.943 1.00 98.81 91 TYR A O 1
ATOM 703 N N . MET A 1 92 ? -1.818 -4.558 8.876 1.00 98.56 92 MET A N 1
ATOM 704 C CA . MET A 1 92 ? -2.053 -3.454 7.946 1.00 98.56 92 MET A CA 1
ATOM 705 C C . MET A 1 92 ? -0.819 -3.230 7.075 1.00 98.56 92 MET A C 1
ATOM 707 O O . MET A 1 92 ? 0.237 -2.839 7.574 1.00 98.56 92 MET A O 1
ATOM 711 N N . LEU A 1 93 ? -0.976 -3.413 5.766 1.00 98.56 93 LEU A N 1
ATOM 712 C CA . LEU A 1 93 ? 0.018 -3.061 4.759 1.00 98.56 93 LEU A CA 1
ATOM 713 C C . LEU A 1 93 ? -0.336 -1.703 4.153 1.00 98.56 93 LEU A C 1
ATOM 715 O O . LEU A 1 93 ? -1.447 -1.502 3.661 1.00 98.56 93 LEU A O 1
ATOM 719 N N . ARG A 1 94 ? 0.607 -0.761 4.153 1.00 97.25 94 ARG A N 1
ATOM 720 C CA . ARG A 1 94 ? 0.404 0.575 3.576 1.00 97.25 94 ARG A CA 1
ATOM 721 C C . ARG A 1 94 ? 1.593 1.026 2.747 1.00 97.25 94 ARG A C 1
ATOM 723 O O . ARG A 1 94 ? 2.725 0.647 3.023 1.00 97.25 94 ARG A O 1
ATOM 730 N N . THR A 1 95 ? 1.349 1.896 1.772 1.00 96.31 95 THR A N 1
ATOM 731 C CA . THR A 1 95 ? 2.425 2.659 1.123 1.00 96.31 95 THR A CA 1
ATOM 732 C C . THR A 1 95 ? 3.041 3.631 2.130 1.00 96.31 95 THR A C 1
ATOM 734 O O . THR A 1 95 ? 2.317 4.454 2.700 1.00 96.31 95 THR A O 1
ATOM 737 N N . SER A 1 96 ? 4.359 3.586 2.308 1.00 93.38 96 SER A N 1
ATOM 738 C CA . SER A 1 96 ? 5.139 4.540 3.111 1.00 93.38 96 SER A CA 1
ATOM 739 C C . SER A 1 96 ? 5.581 5.718 2.245 1.00 93.38 96 SER A C 1
ATOM 741 O O . SER A 1 96 ? 6.763 5.966 1.998 1.00 93.38 96 SER A O 1
ATOM 743 N N . GLY A 1 97 ? 4.581 6.383 1.668 1.00 94.25 97 GLY A N 1
ATOM 744 C CA . GLY A 1 97 ? 4.798 7.277 0.543 1.00 94.25 97 GLY A CA 1
ATOM 745 C C . GLY A 1 97 ? 5.513 6.592 -0.624 1.00 94.25 97 GLY A C 1
ATOM 746 O O . GLY A 1 97 ? 5.463 5.376 -0.763 1.00 94.25 97 GLY A O 1
ATOM 747 N N . ASN A 1 98 ? 6.236 7.374 -1.419 1.00 94.69 98 ASN A N 1
ATOM 748 C CA . ASN A 1 98 ? 6.946 6.959 -2.620 1.00 94.69 98 ASN A CA 1
ATOM 749 C C . ASN A 1 98 ? 8.159 6.057 -2.358 1.00 94.69 98 ASN A C 1
ATOM 751 O O . ASN A 1 98 ? 8.815 5.694 -3.326 1.00 94.69 98 ASN A O 1
ATOM 755 N N . LEU A 1 99 ? 8.464 5.722 -1.098 1.00 95.31 99 LEU A N 1
ATOM 756 C CA . LEU A 1 99 ? 9.669 4.986 -0.710 1.00 95.31 99 LEU A CA 1
ATOM 757 C C . LEU A 1 99 ? 9.465 3.471 -0.584 1.00 95.31 99 LEU A C 1
ATOM 759 O O . LEU A 1 99 ? 10.443 2.722 -0.637 1.00 95.31 99 LEU A O 1
ATOM 763 N N . GLY A 1 100 ? 8.232 2.992 -0.394 1.00 96.25 100 GLY A N 1
ATOM 764 C CA . GLY A 1 100 ? 7.993 1.563 -0.196 1.00 96.25 100 GLY A CA 1
ATOM 765 C C . GLY A 1 100 ? 6.692 1.214 0.517 1.00 96.25 100 GLY A C 1
ATOM 766 O O . GLY A 1 100 ? 5.714 1.959 0.466 1.00 96.25 100 GLY A O 1
ATOM 767 N N . TRP A 1 101 ? 6.692 0.064 1.192 1.00 97.50 101 TRP A N 1
ATOM 768 C CA . TRP A 1 101 ? 5.539 -0.487 1.903 1.00 97.50 101 TRP A CA 1
ATOM 769 C C . TRP A 1 101 ? 5.903 -0.880 3.319 1.00 97.50 101 TRP A C 1
ATOM 771 O O . TRP A 1 101 ? 6.802 -1.695 3.517 1.00 97.50 101 TRP A O 1
ATOM 781 N N . ASP A 1 102 ? 5.154 -0.356 4.279 1.00 97.00 102 ASP A N 1
ATOM 782 C CA . ASP A 1 102 ? 5.309 -0.674 5.691 1.00 97.00 102 ASP A CA 1
ATOM 783 C C . ASP A 1 102 ? 4.153 -1.550 6.167 1.00 97.00 102 ASP A C 1
ATOM 785 O O . ASP A 1 102 ? 2.995 -1.360 5.781 1.00 97.00 102 ASP A O 1
ATOM 789 N N . LEU A 1 103 ? 4.496 -2.503 7.025 1.00 98.44 103 LEU A N 1
ATOM 790 C CA . LEU A 1 103 ? 3.584 -3.402 7.702 1.00 98.44 103 LEU A CA 1
ATOM 791 C C . LEU A 1 103 ? 3.468 -3.002 9.171 1.00 98.44 103 LEU A C 1
ATOM 793 O O . LEU A 1 103 ? 4.474 -2.795 9.858 1.00 98.44 103 LEU A O 1
ATOM 797 N N . TYR A 1 104 ? 2.233 -2.953 9.648 1.00 98.50 104 TYR A N 1
ATOM 798 C CA . TYR A 1 104 ? 1.887 -2.678 11.033 1.00 98.50 104 TYR A CA 1
ATOM 799 C C . TYR A 1 104 ? 1.063 -3.825 11.612 1.00 98.50 104 TYR A C 1
ATOM 801 O O . TYR A 1 104 ? 0.268 -4.447 10.907 1.00 98.50 104 TYR A O 1
ATOM 809 N N . ASP A 1 105 ? 1.224 -4.053 12.909 1.00 98.50 105 ASP A N 1
ATOM 810 C CA . ASP A 1 105 ? 0.222 -4.714 13.729 1.00 98.50 105 ASP A CA 1
ATOM 811 C C . ASP A 1 105 ? -0.913 -3.718 13.963 1.00 98.50 105 ASP A C 1
ATOM 813 O O . ASP A 1 105 ? -0.695 -2.616 14.479 1.00 98.50 105 ASP A O 1
ATOM 817 N N . ALA A 1 106 ? -2.099 -4.100 13.514 1.00 98.38 106 ALA A N 1
ATOM 818 C CA . ALA A 1 106 ? -3.322 -3.328 13.592 1.00 98.38 106 ALA A CA 1
ATOM 819 C C . ALA A 1 106 ? -4.401 -4.045 14.401 1.00 98.38 106 ALA A C 1
ATOM 821 O O . ALA A 1 106 ? -5.579 -3.766 14.210 1.00 98.38 106 ALA A O 1
ATOM 822 N N . THR A 1 107 ? -4.018 -4.967 15.286 1.00 98.62 107 THR A N 1
ATOM 823 C CA . THR A 1 107 ? -4.954 -5.714 16.140 1.00 98.62 107 THR A CA 1
ATOM 824 C C . THR A 1 107 ? -5.774 -4.783 17.034 1.00 98.62 107 THR A C 1
ATOM 826 O O . THR A 1 107 ? -6.977 -4.980 17.197 1.00 98.62 107 THR A O 1
ATOM 829 N N . ASP A 1 108 ? -5.142 -3.729 17.558 1.00 98.00 108 ASP A N 1
ATOM 830 C CA . ASP A 1 108 ? -5.831 -2.607 18.189 1.00 98.00 108 ASP A CA 1
ATOM 831 C C . ASP A 1 108 ? -5.800 -1.390 17.245 1.00 98.00 108 ASP A C 1
ATOM 833 O O . ASP A 1 108 ? -4.728 -0.840 16.986 1.00 98.00 108 ASP A O 1
ATOM 837 N N . PRO A 1 109 ? -6.947 -0.934 16.707 1.00 96.25 109 PRO A N 1
ATOM 838 C CA . PRO A 1 109 ? -6.979 0.222 15.815 1.00 96.25 109 PRO A CA 1
ATOM 839 C C . PRO A 1 109 ? -6.618 1.543 16.516 1.00 96.25 109 PRO A C 1
ATOM 841 O O . PRO A 1 109 ? -6.280 2.511 15.829 1.00 96.25 109 PRO A O 1
ATOM 844 N N . GLU A 1 110 ? -6.687 1.608 17.850 1.00 95.88 110 GLU A N 1
ATOM 845 C CA . GLU A 1 110 ? -6.276 2.784 18.626 1.00 95.88 110 GLU A CA 1
ATOM 846 C C . GLU A 1 110 ? -4.741 2.807 18.828 1.00 95.88 110 GLU A C 1
ATOM 848 O O . GLU A 1 110 ? -4.140 3.884 18.840 1.00 95.88 110 GLU A O 1
ATOM 853 N N . GLU A 1 111 ? -4.081 1.640 18.863 1.00 96.00 111 GLU A N 1
ATOM 854 C CA . GLU A 1 111 ? -2.628 1.488 19.038 1.00 96.00 111 GLU A CA 1
ATOM 855 C C . GLU A 1 111 ? -1.988 0.602 17.954 1.00 96.00 111 GLU A C 1
ATOM 857 O O . GLU A 1 111 ? -1.853 -0.611 18.095 1.00 96.00 111 GLU A O 1
ATOM 862 N N . LEU A 1 112 ? -1.518 1.226 16.866 1.00 96.12 112 LEU A N 1
ATOM 863 C CA . LEU A 1 112 ? -0.795 0.501 15.812 1.00 96.12 112 LEU A CA 1
ATOM 864 C C . LEU A 1 112 ? 0.699 0.400 16.107 1.00 96.12 112 LEU A C 1
ATOM 866 O O . LEU A 1 112 ? 1.344 1.421 16.372 1.00 96.12 112 LEU A O 1
ATOM 870 N N . PHE A 1 113 ? 1.268 -0.785 15.895 1.00 97.19 113 PHE A N 1
ATOM 871 C CA . PHE A 1 113 ? 2.701 -1.029 16.050 1.00 97.19 113 PHE A CA 1
ATOM 872 C C . PHE A 1 113 ? 3.360 -1.257 14.698 1.00 97.19 113 PHE A C 1
ATOM 874 O O . PHE A 1 113 ? 2.981 -2.157 13.955 1.00 97.19 113 PHE A O 1
ATOM 881 N N . TYR A 1 114 ? 4.373 -0.458 14.367 1.00 97.31 114 TYR A N 1
ATOM 882 C CA . TYR A 1 114 ? 5.197 -0.725 13.191 1.00 97.31 114 TYR A CA 1
ATOM 883 C C . TYR A 1 114 ? 5.942 -2.051 13.374 1.00 97.31 114 TYR A C 1
ATOM 885 O O . TYR A 1 114 ? 6.626 -2.248 14.379 1.00 97.31 114 TYR A O 1
ATOM 893 N N . LEU A 1 115 ? 5.825 -2.943 12.392 1.00 97.62 115 LEU A N 1
ATOM 894 C CA . LEU A 1 115 ? 6.530 -4.221 12.384 1.00 97.62 115 LEU A CA 1
ATOM 895 C C . LEU A 1 115 ? 7.788 -4.129 11.527 1.00 97.62 115 LEU A C 1
ATOM 897 O O . LEU A 1 115 ? 8.889 -4.410 12.004 1.00 97.62 115 LEU A O 1
ATOM 901 N N . ARG A 1 116 ? 7.627 -3.769 10.248 1.00 97.38 116 ARG A N 1
ATOM 902 C CA . ARG A 1 116 ? 8.727 -3.692 9.278 1.00 97.38 116 ARG A CA 1
ATOM 903 C C . ARG A 1 116 ? 8.310 -3.075 7.953 1.00 97.38 116 ARG A C 1
ATOM 905 O O . ARG A 1 116 ? 7.150 -3.143 7.566 1.00 97.38 116 ARG A O 1
ATOM 912 N N . THR A 1 117 ? 9.297 -2.627 7.192 1.00 96.88 117 THR A N 1
ATOM 913 C CA . THR A 1 117 ? 9.178 -2.411 5.754 1.00 96.88 117 THR A CA 1
ATOM 914 C C . THR A 1 117 ? 9.187 -3.761 5.027 1.00 96.88 117 THR A C 1
ATOM 916 O O . THR A 1 117 ? 10.091 -4.577 5.214 1.00 96.88 117 THR A O 1
ATOM 919 N N . VAL A 1 118 ? 8.169 -4.002 4.202 1.00 97.62 118 VAL A N 1
ATOM 920 C CA . VAL A 1 118 ? 7.999 -5.203 3.362 1.00 97.62 118 VAL A CA 1
ATOM 921 C C . VAL A 1 118 ? 8.847 -5.108 2.102 1.00 97.62 118 VAL A C 1
ATOM 923 O O . VAL A 1 118 ? 9.513 -6.066 1.718 1.00 97.62 118 VAL A O 1
ATOM 926 N N . ALA A 1 119 ? 8.825 -3.940 1.467 1.00 96.88 119 ALA A N 1
ATOM 927 C CA . ALA A 1 119 ? 9.528 -3.675 0.225 1.00 96.88 119 ALA A CA 1
ATOM 928 C C . ALA A 1 119 ? 9.894 -2.193 0.137 1.00 96.88 119 ALA A C 1
ATOM 930 O O . ALA A 1 119 ? 9.145 -1.334 0.602 1.00 96.88 119 ALA A O 1
ATOM 931 N N . GLN A 1 120 ? 11.031 -1.903 -0.490 1.00 96.69 120 GLN A N 1
ATOM 932 C CA . GLN A 1 120 ? 11.470 -0.547 -0.801 1.00 96.69 120 GLN A CA 1
ATOM 933 C C . GLN A 1 120 ? 11.461 -0.339 -2.309 1.00 96.69 120 GLN A C 1
ATOM 935 O O . GLN A 1 120 ? 11.766 -1.249 -3.081 1.00 96.69 120 GLN A O 1
ATOM 940 N N . THR A 1 121 ? 11.136 0.875 -2.728 1.00 96.62 121 THR A N 1
ATOM 941 C CA . THR A 1 121 ? 11.344 1.309 -4.107 1.00 96.62 121 THR A CA 1
ATOM 942 C C . THR A 1 121 ? 12.813 1.673 -4.321 1.00 96.62 121 THR A C 1
ATOM 944 O O . THR A 1 121 ? 13.396 2.375 -3.497 1.00 96.62 121 THR A O 1
ATOM 947 N N . GLY A 1 122 ? 13.392 1.256 -5.441 1.00 96.12 122 GLY A N 1
ATOM 948 C CA . GLY A 1 122 ? 14.641 1.791 -5.973 1.00 96.12 122 GLY A CA 1
ATOM 949 C C . GLY A 1 122 ? 14.425 3.034 -6.839 1.00 96.12 122 GLY A C 1
ATOM 950 O O . GLY A 1 122 ? 13.364 3.660 -6.811 1.00 96.12 122 GLY A O 1
ATOM 951 N N . ILE A 1 123 ? 15.445 3.367 -7.623 1.00 94.94 123 ILE A N 1
ATOM 952 C CA . ILE A 1 123 ? 15.446 4.479 -8.577 1.00 94.94 123 ILE A CA 1
ATOM 953 C C . ILE A 1 123 ? 15.367 3.921 -9.999 1.00 94.94 123 ILE A C 1
ATOM 955 O O . ILE A 1 123 ? 16.111 3.007 -10.357 1.00 94.94 123 ILE A O 1
ATOM 959 N N . SER A 1 124 ? 14.467 4.469 -10.810 1.00 94.50 124 SER A N 1
ATOM 960 C CA . SER A 1 124 ? 14.377 4.158 -12.233 1.00 94.50 124 SER A CA 1
ATOM 961 C C . SER A 1 124 ? 15.626 4.649 -12.968 1.00 94.50 124 SER A C 1
ATOM 963 O O . SER A 1 124 ? 16.105 5.752 -12.718 1.00 94.50 124 SER A O 1
ATOM 965 N N . SER A 1 125 ? 16.122 3.862 -13.926 1.00 92.38 125 SER A N 1
ATOM 966 C CA . SER A 1 125 ? 17.225 4.267 -14.817 1.00 92.38 125 SER A CA 1
ATOM 967 C C . SER A 1 125 ? 16.818 5.347 -15.825 1.00 92.38 125 SER A C 1
ATOM 969 O O . SER A 1 125 ? 17.659 5.936 -16.506 1.00 92.38 125 SER A O 1
ATOM 971 N N . ARG A 1 126 ? 15.515 5.620 -15.926 1.00 89.19 126 ARG A N 1
ATOM 972 C CA . ARG A 1 126 ? 14.963 6.670 -16.770 1.00 89.19 126 ARG A CA 1
ATOM 973 C C . ARG A 1 126 ? 15.391 8.035 -16.218 1.00 89.19 126 ARG A C 1
ATOM 975 O O . ARG A 1 126 ? 15.028 8.347 -15.088 1.00 89.19 126 ARG A O 1
ATOM 982 N N . PRO A 1 127 ? 16.106 8.871 -16.990 1.00 82.06 127 PRO A N 1
ATOM 983 C CA . PRO A 1 127 ? 16.673 10.113 -16.463 1.00 82.06 127 PRO A CA 1
ATOM 984 C C . PRO A 1 127 ? 15.596 11.122 -16.049 1.00 82.06 127 PRO A C 1
ATOM 986 O O . PRO A 1 127 ? 15.746 11.803 -15.039 1.00 82.06 127 PRO A O 1
ATOM 989 N N . GLU A 1 128 ? 14.493 11.192 -16.801 1.00 82.75 128 GLU A N 1
ATOM 990 C CA . GLU A 1 128 ? 13.376 12.091 -16.519 1.00 82.75 128 GLU A CA 1
ATOM 991 C C . GLU A 1 128 ? 12.021 11.435 -16.819 1.00 82.75 128 GLU A C 1
ATOM 993 O O . GLU A 1 128 ? 11.844 10.694 -17.795 1.00 82.75 128 GLU A O 1
ATOM 998 N N . SER A 1 129 ? 11.029 11.759 -15.988 1.00 86.38 129 SER A N 1
ATOM 999 C CA . SER A 1 129 ? 9.624 11.405 -16.189 1.00 86.38 129 SER A CA 1
ATOM 1000 C C . SER A 1 129 ? 8.720 12.510 -15.636 1.00 86.38 129 SER A C 1
ATOM 1002 O O . SER A 1 129 ? 9.115 13.242 -14.725 1.00 86.38 129 SER A O 1
ATOM 1004 N N . SER A 1 130 ? 7.481 12.600 -16.126 1.00 86.50 130 SER A N 1
ATOM 1005 C CA . SER A 1 130 ? 6.473 13.531 -15.589 1.00 86.50 130 SER A CA 1
ATOM 1006 C C . SER A 1 130 ? 6.011 13.205 -14.162 1.00 86.50 130 SER A C 1
ATOM 1008 O O . SER A 1 130 ? 5.249 13.970 -13.572 1.00 86.50 130 SER A O 1
ATOM 1010 N N . ARG A 1 131 ? 6.447 12.071 -13.601 1.00 84.00 131 ARG A N 1
ATOM 1011 C CA . ARG A 1 131 ? 6.035 11.545 -12.288 1.00 84.00 131 ARG A CA 1
ATOM 1012 C C . ARG A 1 131 ? 7.208 11.320 -11.330 1.00 84.00 131 ARG A C 1
ATOM 1014 O O . ARG A 1 131 ? 7.005 10.831 -10.226 1.00 84.00 131 ARG A O 1
ATOM 1021 N N . GLY A 1 132 ? 8.424 11.680 -11.741 1.00 90.12 132 GLY A N 1
ATOM 1022 C CA . GLY A 1 132 ? 9.652 11.357 -11.019 1.00 90.12 132 GLY A CA 1
ATOM 1023 C C . GLY A 1 132 ? 10.180 9.951 -11.320 1.00 90.12 132 GLY A C 1
ATOM 1024 O O . GLY A 1 132 ? 9.640 9.207 -12.137 1.00 90.12 132 GLY A O 1
ATOM 1025 N N . VAL A 1 133 ? 11.288 9.603 -10.677 1.00 93.44 133 VAL A N 1
ATOM 1026 C CA . VAL A 1 133 ? 12.043 8.366 -10.947 1.00 93.44 133 VAL A CA 1
ATOM 1027 C C . VAL A 1 133 ? 11.921 7.335 -9.827 1.00 93.44 133 VAL A C 1
ATOM 1029 O O . VAL A 1 133 ? 12.566 6.298 -9.882 1.00 93.44 133 VAL A O 1
ATOM 1032 N N . GLN A 1 134 ? 11.108 7.607 -8.808 1.00 94.31 134 GLN A N 1
ATOM 1033 C CA . GLN A 1 134 ? 10.872 6.721 -7.674 1.00 94.31 134 GLN A CA 1
ATOM 1034 C C . GLN A 1 134 ? 9.447 6.922 -7.175 1.00 94.31 134 GLN A C 1
ATOM 1036 O O . GLN A 1 134 ? 9.049 8.035 -6.831 1.00 94.31 134 GLN A O 1
ATOM 1041 N N . GLU A 1 135 ? 8.676 5.842 -7.154 1.00 93.06 135 GLU A N 1
ATOM 1042 C CA . GLU A 1 135 ? 7.257 5.908 -6.844 1.00 93.06 135 GLU A CA 1
ATOM 1043 C C . GLU A 1 135 ? 6.697 4.588 -6.319 1.00 93.06 135 GLU A C 1
ATOM 1045 O O . GLU A 1 135 ? 7.082 3.507 -6.781 1.00 93.06 135 GLU A O 1
ATOM 1050 N N . THR A 1 136 ? 5.704 4.713 -5.440 1.00 95.06 136 THR A N 1
ATOM 1051 C CA . THR A 1 136 ? 4.689 3.699 -5.141 1.00 95.06 136 THR A CA 1
ATOM 1052 C C . THR A 1 136 ? 3.359 4.125 -5.752 1.00 95.06 136 THR A C 1
ATOM 1054 O O . THR A 1 136 ? 3.159 5.299 -6.048 1.00 95.06 136 THR A O 1
ATOM 1057 N N . HIS A 1 137 ? 2.398 3.216 -5.877 1.00 94.25 137 HIS A N 1
ATOM 1058 C CA . HIS A 1 137 ? 1.031 3.604 -6.225 1.00 94.25 137 HIS A CA 1
ATOM 1059 C C . HIS A 1 137 ? 0.006 2.728 -5.503 1.00 94.25 137 HIS A C 1
ATOM 1061 O O . HIS A 1 137 ? -0.122 2.799 -4.283 1.00 94.25 137 HIS A O 1
ATOM 1067 N N . LYS A 1 138 ? -0.726 1.885 -6.231 1.00 94.62 138 LYS A N 1
ATOM 1068 C CA . LYS A 1 138 ? -1.714 0.970 -5.658 1.00 94.62 138 LYS A CA 1
ATOM 1069 C C . LYS A 1 138 ? -1.122 -0.402 -5.355 1.00 94.62 138 LYS A C 1
ATOM 1071 O O . LYS A 1 138 ? -0.029 -0.731 -5.810 1.00 94.62 138 LYS A O 1
ATOM 1076 N N . MET A 1 139 ? -1.855 -1.211 -4.604 1.00 96.12 139 MET A N 1
ATOM 1077 C CA . MET A 1 139 ? -1.465 -2.589 -4.332 1.00 96.12 139 MET A CA 1
ATOM 1078 C C . MET A 1 139 ? -2.682 -3.504 -4.264 1.00 96.12 139 MET A C 1
ATOM 1080 O O . MET A 1 139 ? -3.808 -3.037 -4.099 1.00 96.12 139 MET A O 1
ATOM 1084 N N . GLN A 1 140 ? -2.426 -4.802 -4.359 1.00 97.62 140 GLN A N 1
ATOM 1085 C CA . GLN A 1 140 ? -3.350 -5.837 -3.924 1.00 97.62 140 GLN A CA 1
ATOM 1086 C C . GLN A 1 140 ? -2.583 -6.876 -3.101 1.00 97.62 140 GLN A C 1
ATOM 1088 O O . GLN A 1 140 ? -1.610 -7.438 -3.586 1.00 97.62 140 GLN A O 1
ATOM 1093 N N . TRP A 1 141 ? -3.037 -7.159 -1.889 1.00 98.12 141 TRP A N 1
ATOM 1094 C CA . TRP A 1 141 ? -2.592 -8.246 -1.036 1.00 98.12 141 TRP A CA 1
ATOM 1095 C C . TRP A 1 141 ? -3.725 -9.263 -0.950 1.00 98.12 141 TRP A C 1
ATOM 1097 O O . TRP A 1 141 ? -4.826 -8.951 -0.500 1.00 98.12 141 TRP A O 1
ATOM 1107 N N . ASP A 1 142 ? -3.476 -10.450 -1.489 1.00 97.75 142 ASP A N 1
ATOM 1108 C CA . ASP A 1 142 ? -4.401 -11.573 -1.430 1.00 97.75 142 ASP A CA 1
ATOM 1109 C C . ASP A 1 142 ? -4.172 -12.318 -0.111 1.00 97.75 142 ASP A C 1
ATOM 1111 O O . ASP A 1 142 ? -3.183 -13.038 0.012 1.00 97.75 142 ASP A O 1
ATOM 1115 N N . CYS A 1 143 ? -5.041 -12.100 0.881 1.00 98.19 143 CYS A N 1
ATOM 1116 C CA . CYS A 1 143 ? -4.862 -12.662 2.221 1.00 98.19 143 CYS A CA 1
ATOM 1117 C C . CYS A 1 143 ? -4.836 -14.196 2.198 1.00 98.19 143 CYS A C 1
ATOM 1119 O O . CYS A 1 143 ? -3.970 -14.780 2.833 1.00 98.19 143 CYS A O 1
ATOM 1121 N N . GLU A 1 144 ? -5.683 -14.842 1.387 1.00 97.81 144 GLU A N 1
ATOM 1122 C CA . GLU A 1 144 ? -5.776 -16.310 1.327 1.00 97.81 144 GLU A CA 1
ATOM 1123 C C . GLU A 1 144 ? -4.453 -16.955 0.886 1.00 97.81 144 GLU A C 1
ATOM 1125 O O . GLU A 1 144 ? -4.034 -17.980 1.420 1.00 97.81 144 GLU A O 1
ATOM 1130 N N . THR A 1 145 ? -3.775 -16.355 -0.096 1.00 98.00 145 THR A N 1
ATOM 1131 C CA . THR A 1 145 ? -2.490 -16.874 -0.596 1.00 98.00 145 THR A CA 1
ATOM 1132 C C . THR A 1 145 ? -1.280 -16.237 0.078 1.00 98.00 145 THR A C 1
ATOM 1134 O O . THR A 1 145 ? -0.169 -16.746 -0.046 1.00 98.00 145 THR A O 1
ATOM 1137 N N . GLY A 1 146 ? -1.466 -15.104 0.752 1.00 98.19 146 GLY A N 1
ATOM 1138 C CA . GLY A 1 146 ? -0.393 -14.269 1.269 1.00 98.19 146 GLY A CA 1
ATOM 1139 C C . GLY A 1 146 ? 0.349 -13.451 0.211 1.00 98.19 146 GLY A C 1
ATOM 1140 O O . GLY A 1 146 ? 1.247 -12.693 0.566 1.00 98.19 146 GLY A O 1
ATOM 1141 N N . ILE A 1 147 ? 0.016 -13.556 -1.079 1.00 98.69 147 ILE A N 1
ATOM 1142 C CA . ILE A 1 147 ? 0.790 -12.891 -2.134 1.00 98.69 147 ILE A CA 1
ATOM 1143 C C . ILE A 1 147 ? 0.424 -11.408 -2.238 1.00 98.69 147 ILE A C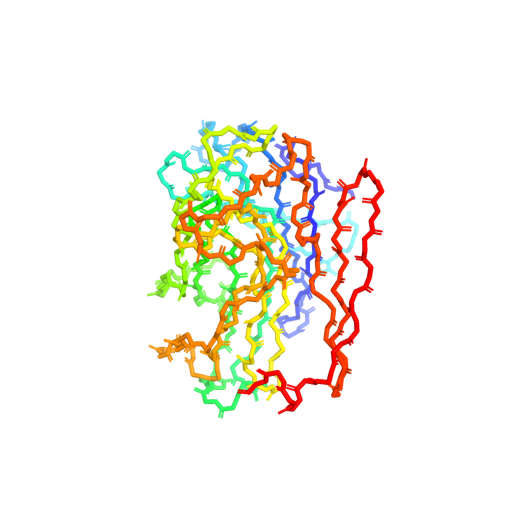 1
ATOM 1145 O O . ILE A 1 147 ? -0.737 -11.035 -2.425 1.00 98.69 147 ILE A O 1
ATOM 1149 N N . ALA A 1 148 ? 1.444 -10.554 -2.178 1.00 98.50 148 ALA A N 1
ATOM 1150 C CA . ALA A 1 148 ? 1.332 -9.111 -2.321 1.00 98.50 148 ALA A CA 1
ATOM 1151 C C . ALA A 1 148 ? 1.835 -8.640 -3.697 1.00 98.50 148 ALA A C 1
ATOM 1153 O O . ALA A 1 148 ? 2.980 -8.868 -4.089 1.00 98.50 148 ALA A O 1
ATOM 1154 N N . TYR A 1 149 ? 0.968 -7.931 -4.413 1.00 98.44 149 TYR A N 1
ATOM 1155 C CA . TYR A 1 149 ? 1.164 -7.334 -5.731 1.00 98.44 149 TYR A CA 1
ATOM 1156 C C . TYR A 1 149 ? 1.273 -5.815 -5.576 1.00 98.44 149 TYR A C 1
ATOM 1158 O O . TYR A 1 149 ? 0.270 -5.111 -5.442 1.00 98.44 149 TYR A O 1
ATOM 1166 N N . LEU A 1 150 ? 2.499 -5.305 -5.550 1.00 98.06 150 LEU A N 1
ATOM 1167 C CA . LEU A 1 150 ? 2.819 -3.928 -5.179 1.00 98.06 150 LEU A CA 1
ATOM 1168 C C . LEU A 1 150 ? 3.179 -3.113 -6.426 1.00 98.06 150 LEU A C 1
ATOM 1170 O O . LEU A 1 150 ? 4.077 -3.505 -7.167 1.00 98.06 150 LEU A O 1
ATOM 1174 N N . ASN A 1 151 ? 2.538 -1.965 -6.665 1.00 96.06 151 ASN A N 1
ATOM 1175 C CA . ASN A 1 151 ? 2.952 -1.087 -7.764 1.00 96.06 151 ASN A CA 1
ATOM 1176 C C . ASN A 1 151 ? 4.063 -0.153 -7.309 1.00 96.06 151 ASN A C 1
ATOM 1178 O O . ASN A 1 151 ? 3.807 0.808 -6.584 1.00 96.06 151 ASN A O 1
ATOM 1182 N N . GLY A 1 152 ? 5.280 -0.413 -7.770 1.00 95.88 152 GLY A N 1
ATOM 1183 C CA . GLY A 1 152 ? 6.478 0.246 -7.276 1.00 95.88 152 GLY A CA 1
ATOM 1184 C C . GLY A 1 152 ? 7.519 0.555 -8.315 1.00 95.88 152 GLY A C 1
ATOM 1185 O O . GLY A 1 152 ? 7.348 0.293 -9.495 1.00 95.88 152 GLY A O 1
ATOM 1186 N N . THR A 1 153 ? 8.637 1.102 -7.869 1.00 96.50 153 THR A N 1
ATOM 1187 C CA . THR A 1 153 ? 9.802 1.301 -8.727 1.00 96.50 153 THR A CA 1
ATOM 1188 C C . THR A 1 153 ? 10.886 0.332 -8.289 1.00 96.50 153 THR A C 1
ATOM 1190 O O . THR A 1 153 ? 11.526 0.583 -7.276 1.00 96.50 153 THR A O 1
ATOM 1193 N N . PRO A 1 154 ? 11.092 -0.796 -8.978 1.00 96.19 154 PRO A N 1
ATOM 1194 C CA . PRO A 1 154 ? 12.270 -1.610 -8.757 1.00 96.19 154 PRO A CA 1
ATOM 1195 C C . PRO A 1 154 ? 13.516 -0.913 -9.321 1.00 96.19 154 PRO A C 1
ATOM 1197 O O . PRO A 1 154 ? 13.441 -0.177 -10.305 1.00 96.19 154 PRO A O 1
ATOM 1200 N N . GLN A 1 155 ? 14.661 -1.142 -8.679 1.00 95.75 155 GLN A N 1
ATOM 1201 C CA . GLN A 1 155 ? 15.933 -0.507 -9.032 1.00 95.75 155 GLN A CA 1
ATOM 1202 C C . GLN A 1 155 ? 16.314 -0.763 -10.499 1.00 95.75 155 GLN A C 1
ATOM 1204 O O . GLN A 1 155 ? 16.196 -1.889 -10.979 1.00 95.75 155 GLN A O 1
ATOM 1209 N N . ASP A 1 156 ? 16.769 0.284 -11.187 1.00 94.12 156 ASP A N 1
ATOM 1210 C CA . ASP A 1 156 ? 17.268 0.291 -12.572 1.00 94.12 156 ASP A CA 1
ATOM 1211 C C . ASP A 1 156 ? 16.236 -0.030 -13.665 1.00 94.12 156 ASP A C 1
ATOM 1213 O O . ASP A 1 156 ? 16.554 0.028 -14.857 1.00 94.12 156 ASP A O 1
ATOM 1217 N N . TRP A 1 157 ? 14.975 -0.288 -13.309 1.00 94.69 157 TRP A N 1
ATOM 1218 C CA . TRP A 1 157 ? 13.908 -0.436 -14.299 1.00 94.69 157 TRP A CA 1
ATOM 1219 C C . TRP A 1 157 ? 13.626 0.891 -15.003 1.00 94.69 157 TRP A C 1
ATOM 1221 O O . TRP A 1 157 ? 13.766 1.971 -14.428 1.00 94.69 157 TRP A O 1
ATOM 1231 N N . ARG A 1 158 ? 13.204 0.824 -16.266 1.00 93.06 158 ARG A N 1
ATOM 1232 C CA . ARG A 1 158 ? 13.147 1.987 -17.169 1.00 93.06 158 ARG A CA 1
ATOM 1233 C C . ARG A 1 158 ? 11.852 2.798 -17.047 1.00 93.06 158 ARG A C 1
ATOM 1235 O O . ARG A 1 158 ? 11.654 3.747 -17.797 1.00 93.06 158 ARG A O 1
ATOM 1242 N N . VAL A 1 159 ? 10.955 2.418 -16.132 1.00 91.81 159 VAL A N 1
ATOM 1243 C CA . VAL A 1 159 ? 9.669 3.077 -15.832 1.00 91.81 159 VAL A CA 1
ATOM 1244 C C . VAL A 1 159 ? 9.413 2.995 -14.319 1.00 91.81 159 VAL A C 1
ATOM 1246 O O . VAL A 1 159 ? 9.949 2.114 -13.653 1.00 91.81 159 VAL A O 1
ATOM 1249 N N . THR A 1 160 ? 8.597 3.887 -13.756 1.00 93.81 160 THR A N 1
ATOM 1250 C CA . THR A 1 160 ? 8.070 3.765 -12.383 1.00 93.81 160 THR A CA 1
ATOM 1251 C C . THR A 1 160 ? 6.729 3.018 -12.371 1.00 93.81 160 THR A C 1
ATOM 1253 O O . THR A 1 160 ? 6.077 2.871 -13.402 1.00 93.81 160 THR A O 1
ATOM 1256 N N . ARG A 1 161 ? 6.270 2.554 -11.202 1.00 92.75 161 ARG A N 1
ATOM 1257 C CA . ARG A 1 161 ? 4.999 1.811 -11.044 1.00 92.75 161 ARG A CA 1
ATOM 1258 C C . ARG A 1 161 ? 4.956 0.508 -11.861 1.00 92.75 161 ARG A C 1
ATOM 1260 O O . ARG A 1 161 ? 4.059 0.279 -12.660 1.00 92.75 161 ARG A O 1
ATOM 1267 N N . LEU A 1 162 ? 5.930 -0.363 -11.684 1.00 95.25 162 LEU A N 1
ATOM 1268 C CA . LEU A 1 162 ? 5.912 -1.753 -12.127 1.00 95.25 162 LEU A CA 1
ATOM 1269 C C . LEU A 1 162 ? 5.272 -2.661 -11.087 1.00 95.25 162 LEU A C 1
ATOM 1271 O O . LEU A 1 162 ? 5.147 -2.290 -9.923 1.00 95.25 162 LEU A O 1
ATOM 1275 N N . LEU A 1 163 ? 4.917 -3.875 -11.499 1.00 97.69 163 LEU A N 1
ATOM 1276 C CA . LEU A 1 163 ? 4.448 -4.894 -10.576 1.00 97.69 163 LEU A CA 1
ATOM 1277 C C . LEU A 1 163 ? 5.641 -5.503 -9.832 1.00 97.69 163 LEU A C 1
ATOM 1279 O O . LEU A 1 163 ? 6.431 -6.234 -10.424 1.00 97.69 163 LEU A O 1
ATOM 1283 N N . MET A 1 164 ? 5.755 -5.232 -8.540 1.00 98.06 164 MET A N 1
ATOM 1284 C CA . MET A 1 164 ? 6.687 -5.875 -7.618 1.00 98.06 164 MET A CA 1
ATOM 1285 C C . MET A 1 164 ? 5.905 -6.896 -6.793 1.00 98.06 164 MET A C 1
ATOM 1287 O O . MET A 1 164 ? 4.977 -6.535 -6.076 1.00 98.06 164 MET A O 1
ATOM 1291 N N . THR A 1 165 ? 6.235 -8.179 -6.919 1.00 98.62 165 THR A N 1
ATOM 1292 C CA . THR A 1 165 ? 5.496 -9.257 -6.245 1.00 98.62 165 THR A CA 1
ATOM 1293 C C . THR A 1 165 ? 6.306 -9.823 -5.095 1.00 98.62 165 THR A C 1
ATOM 1295 O O . THR A 1 165 ? 7.485 -10.145 -5.265 1.00 98.62 165 THR A O 1
ATOM 1298 N N . TYR A 1 166 ? 5.657 -9.960 -3.945 1.00 98.62 166 TYR A N 1
ATOM 1299 C CA . TYR A 1 166 ? 6.224 -10.515 -2.728 1.00 98.62 166 TYR A CA 1
ATOM 1300 C C . TYR A 1 166 ? 5.328 -11.624 -2.186 1.00 98.62 166 TYR A C 1
ATOM 1302 O O . TYR A 1 166 ? 4.105 -11.516 -2.203 1.00 98.62 166 TYR A O 1
ATOM 1310 N N . ASP A 1 167 ? 5.959 -12.669 -1.677 1.00 98.62 167 ASP A N 1
ATOM 1311 C CA . ASP A 1 167 ? 5.357 -13.600 -0.744 1.00 98.62 167 ASP A CA 1
ATOM 1312 C C . ASP A 1 167 ? 5.287 -12.919 0.626 1.00 98.62 167 ASP A C 1
ATOM 1314 O O . ASP A 1 167 ? 6.314 -12.519 1.187 1.00 98.62 167 ASP A O 1
ATOM 1318 N N . LEU A 1 168 ? 4.069 -12.733 1.119 1.00 98.44 168 LEU A N 1
ATOM 1319 C CA . LEU A 1 168 ? 3.766 -12.192 2.436 1.00 98.44 168 LEU A CA 1
ATOM 1320 C C . LEU A 1 168 ? 2.817 -13.146 3.189 1.00 98.44 168 LEU A C 1
ATOM 1322 O O . LEU A 1 168 ? 2.042 -12.699 4.033 1.00 98.44 168 LEU A O 1
ATOM 1326 N N . SER A 1 169 ? 2.882 -14.458 2.897 1.00 98.50 169 SER A N 1
ATOM 1327 C CA . SER A 1 169 ? 2.144 -15.497 3.636 1.00 98.50 16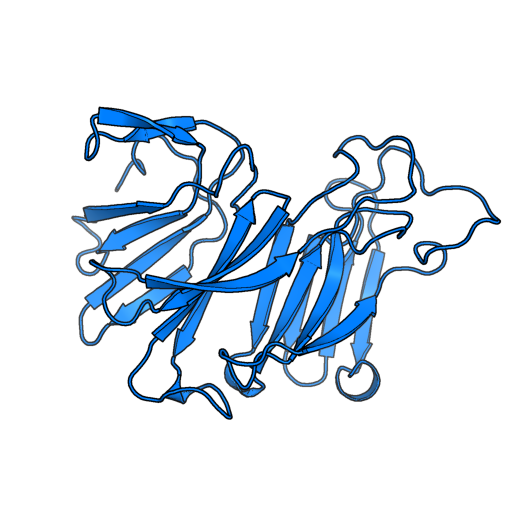9 SER A CA 1
ATOM 1328 C C . SER A 1 169 ? 2.532 -15.530 5.110 1.00 98.50 169 SER A C 1
ATOM 1330 O O . SER A 1 169 ? 1.671 -15.683 5.974 1.00 98.50 169 SER A O 1
ATOM 1332 N N . ASN A 1 170 ? 3.823 -15.312 5.382 1.00 97.88 170 ASN A N 1
ATOM 1333 C CA . ASN A 1 170 ? 4.383 -15.049 6.698 1.00 97.88 170 ASN A CA 1
ATOM 1334 C C . ASN A 1 170 ? 4.749 -13.560 6.807 1.00 97.88 170 ASN A C 1
ATOM 1336 O O . ASN A 1 170 ? 5.795 -13.143 6.291 1.00 97.88 170 ASN A O 1
ATOM 1340 N N . PRO A 1 171 ? 3.969 -12.748 7.539 1.00 97.06 171 PRO A N 1
ATOM 1341 C CA . PRO A 1 171 ? 4.224 -11.312 7.656 1.00 97.06 171 PRO A CA 1
ATOM 1342 C C . PRO A 1 171 ? 5.580 -10.962 8.296 1.00 97.06 171 PRO A C 1
ATOM 1344 O O . PRO A 1 171 ? 6.102 -9.862 8.104 1.00 97.06 171 PRO A O 1
ATOM 1347 N N . ASN A 1 172 ? 6.196 -11.901 9.024 1.00 96.19 172 ASN A N 1
ATOM 1348 C CA . ASN A 1 172 ? 7.518 -11.721 9.625 1.00 96.19 172 ASN A CA 1
ATOM 1349 C C . ASN A 1 172 ? 8.671 -11.988 8.645 1.00 96.19 172 ASN A C 1
ATOM 1351 O O . ASN A 1 172 ? 9.805 -11.574 8.909 1.00 96.19 172 ASN A O 1
ATOM 1355 N N . GLN A 1 173 ? 8.408 -12.670 7.527 1.00 97.19 173 GLN A N 1
ATOM 1356 C CA . GLN A 1 173 ? 9.416 -13.074 6.545 1.00 97.19 173 GLN A CA 1
ATOM 1357 C C . GLN A 1 173 ? 8.992 -12.757 5.098 1.00 97.19 173 GLN A C 1
ATOM 1359 O O . GLN A 1 173 ? 8.902 -13.672 4.281 1.00 97.19 173 GLN A O 1
ATOM 1364 N N . PRO A 1 174 ? 8.787 -11.471 4.740 1.00 97.75 174 PRO A N 1
ATOM 1365 C CA . PRO A 1 174 ? 8.491 -11.094 3.363 1.00 97.75 174 PRO A CA 1
ATOM 1366 C C . PRO A 1 174 ? 9.581 -11.573 2.403 1.00 97.75 174 PRO A C 1
ATOM 1368 O O . PRO A 1 174 ? 10.774 -11.368 2.658 1.00 97.75 174 PRO A O 1
ATOM 1371 N N . ARG A 1 175 ? 9.181 -12.154 1.272 1.00 98.38 175 ARG A N 1
ATOM 1372 C CA . ARG A 1 175 ? 10.111 -12.695 0.278 1.00 98.38 175 ARG A CA 1
ATOM 1373 C C . ARG A 1 175 ? 9.792 -12.149 -1.102 1.00 98.38 175 ARG A C 1
ATOM 1375 O O . ARG A 1 175 ? 8.689 -12.316 -1.600 1.00 98.38 175 ARG A O 1
ATOM 1382 N N . HIS A 1 176 ? 10.755 -11.499 -1.746 1.00 98.38 176 HIS A N 1
ATOM 1383 C CA . HIS A 1 176 ? 10.576 -11.065 -3.133 1.00 98.38 176 HIS A CA 1
ATOM 1384 C C . HIS A 1 176 ? 10.399 -12.282 -4.050 1.00 98.38 176 HIS A C 1
ATOM 1386 O O . HIS A 1 176 ? 11.139 -13.259 -3.926 1.00 98.38 176 HIS A O 1
ATOM 1392 N N . ILE A 1 177 ? 9.419 -12.217 -4.953 1.00 98.31 177 ILE A N 1
ATOM 1393 C CA . ILE A 1 177 ? 9.169 -13.242 -5.974 1.00 98.31 177 ILE A CA 1
ATOM 1394 C C . ILE A 1 177 ? 9.719 -12.759 -7.314 1.00 98.31 177 ILE A C 1
ATOM 1396 O O . ILE A 1 177 ? 10.598 -13.392 -7.893 1.00 98.31 177 ILE A O 1
ATOM 1400 N N . ARG A 1 178 ? 9.200 -11.634 -7.824 1.00 96.38 178 ARG A N 1
ATOM 1401 C CA . ARG A 1 178 ? 9.583 -11.090 -9.135 1.00 96.38 178 ARG A CA 1
ATOM 1402 C C . ARG A 1 178 ? 9.136 -9.649 -9.320 1.00 96.38 178 ARG A C 1
ATOM 1404 O O . ARG A 1 178 ? 8.178 -9.193 -8.701 1.00 96.38 178 ARG A O 1
ATOM 1411 N N . ASN A 1 179 ? 9.796 -8.969 -10.251 1.00 97.12 179 ASN A N 1
ATOM 1412 C CA . ASN A 1 179 ? 9.335 -7.706 -10.822 1.00 97.12 179 ASN A CA 1
ATOM 1413 C C . ASN A 1 179 ? 8.815 -7.958 -12.240 1.00 97.12 179 ASN A C 1
ATOM 1415 O O . ASN A 1 179 ? 9.329 -8.834 -12.938 1.00 97.12 179 ASN A O 1
ATOM 1419 N N . PHE A 1 180 ? 7.795 -7.218 -12.668 1.00 95.94 180 PHE A N 1
ATOM 1420 C CA . PHE A 1 180 ? 7.172 -7.422 -13.969 1.00 95.94 180 PHE A CA 1
ATOM 1421 C C . PHE A 1 180 ? 6.593 -6.136 -14.568 1.00 95.94 180 PHE A C 1
ATOM 1423 O O . PHE A 1 180 ? 6.029 -5.291 -13.868 1.00 95.94 180 PHE A O 1
ATOM 1430 N N . GLY A 1 181 ? 6.697 -6.022 -15.889 1.00 94.06 181 GLY A N 1
ATOM 1431 C CA . GLY A 1 181 ? 6.217 -4.899 -16.685 1.00 94.06 181 GLY A CA 1
ATOM 1432 C C . GLY A 1 181 ? 6.014 -5.286 -18.141 1.00 94.06 181 GLY A C 1
ATOM 1433 O O . GLY A 1 181 ? 6.178 -6.452 -18.503 1.00 94.06 181 GLY A O 1
ATOM 1434 N N . LEU A 1 182 ? 5.676 -4.291 -18.962 1.00 93.12 182 LEU A N 1
ATOM 1435 C CA . LEU A 1 182 ? 5.670 -4.456 -20.411 1.00 93.12 182 LEU A CA 1
ATOM 1436 C C . LEU A 1 182 ? 7.090 -4.702 -20.931 1.00 93.12 182 LEU A C 1
ATOM 1438 O O . LEU A 1 182 ? 8.081 -4.349 -20.287 1.00 93.12 182 LEU A O 1
ATOM 1442 N N . ASP A 1 183 ? 7.170 -5.323 -22.101 1.00 90.94 183 ASP A N 1
ATOM 1443 C CA . ASP A 1 183 ? 8.447 -5.586 -22.747 1.00 90.94 183 ASP A CA 1
ATOM 1444 C C . ASP A 1 183 ? 9.186 -4.283 -23.089 1.00 90.94 183 ASP A C 1
ATOM 1446 O O . ASP A 1 183 ? 8.567 -3.270 -23.424 1.00 90.94 183 ASP A O 1
ATOM 1450 N N . GLY A 1 184 ? 10.507 -4.293 -22.938 1.00 90.44 184 GLY A N 1
ATOM 1451 C CA . GLY A 1 184 ? 11.356 -3.108 -23.043 1.00 90.44 184 GLY A CA 1
ATOM 1452 C C . GLY A 1 184 ? 11.367 -2.207 -21.801 1.00 90.44 184 GLY A C 1
ATOM 1453 O O . GLY A 1 184 ? 12.041 -1.178 -21.813 1.00 90.44 184 GLY A O 1
ATOM 1454 N N . TRP A 1 185 ? 10.642 -2.532 -20.723 1.00 92.94 185 TRP A N 1
ATOM 1455 C CA . TRP A 1 185 ? 10.704 -1.766 -19.462 1.00 92.94 185 TRP A CA 1
ATOM 1456 C C . TRP A 1 185 ? 11.722 -2.325 -18.466 1.00 92.94 185 TRP A C 1
ATOM 1458 O O . TRP A 1 185 ? 12.050 -1.647 -17.485 1.00 92.94 185 TRP A O 1
ATOM 1468 N N . GLN A 1 186 ? 12.204 -3.548 -18.702 1.00 92.38 186 GLN A N 1
ATOM 1469 C CA . GLN A 1 186 ? 13.243 -4.197 -17.907 1.00 92.38 186 GLN A CA 1
ATOM 1470 C C . GLN A 1 186 ? 14.529 -3.354 -17.913 1.00 92.38 186 GLN A C 1
ATOM 1472 O O . GLN A 1 186 ? 14.712 -2.539 -18.817 1.00 92.38 186 GLN A O 1
ATOM 1477 N N . PRO A 1 187 ? 15.430 -3.524 -16.930 1.00 91.69 187 PRO A N 1
ATOM 1478 C CA . PRO A 1 187 ? 16.746 -2.904 -16.988 1.00 91.69 187 PRO A CA 1
ATOM 1479 C C . PRO A 1 187 ? 17.476 -3.362 -18.256 1.00 91.69 187 PRO A C 1
ATOM 1481 O O . PRO A 1 187 ? 17.742 -4.551 -18.418 1.00 91.69 187 PRO A O 1
ATOM 1484 N N . ASP A 1 188 ? 17.777 -2.424 -19.146 1.00 80.31 188 ASP A N 1
ATOM 1485 C CA . ASP A 1 188 ? 18.534 -2.666 -20.373 1.00 80.31 1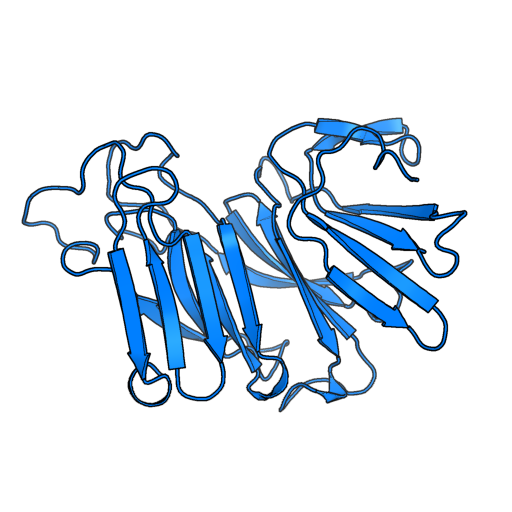88 ASP A CA 1
ATOM 1486 C C . ASP A 1 188 ? 19.360 -1.407 -20.681 1.00 80.31 188 ASP A C 1
ATOM 1488 O O . ASP A 1 188 ? 18.784 -0.308 -20.713 1.00 80.31 188 ASP A O 1
ATOM 1492 N N . PRO A 1 189 ? 20.694 -1.515 -20.840 1.00 65.19 189 PRO A N 1
ATOM 1493 C CA . PRO A 1 189 ? 21.505 -0.394 -21.304 1.00 65.19 189 PRO A CA 1
ATOM 1494 C C . PRO A 1 189 ? 21.214 -0.006 -22.762 1.00 65.19 189 PRO A C 1
ATOM 1496 O O . PRO A 1 189 ? 21.488 1.136 -23.135 1.00 65.19 189 PRO A O 1
ATOM 1499 N N . ASP A 1 190 ? 20.655 -0.916 -23.564 1.00 75.31 190 ASP A N 1
ATOM 1500 C CA . ASP A 1 190 ? 20.464 -0.755 -24.999 1.00 75.31 190 ASP A CA 1
ATOM 1501 C C . ASP A 1 190 ? 18.969 -0.602 -25.354 1.00 75.31 190 ASP A C 1
ATOM 1503 O O . ASP A 1 190 ? 18.079 -1.222 -24.779 1.00 75.31 190 ASP A O 1
ATOM 1507 N N . GLY A 1 191 ? 18.661 0.274 -26.313 1.00 80.12 191 GLY A N 1
ATOM 1508 C CA . GLY A 1 191 ? 17.293 0.545 -26.775 1.00 80.12 191 GLY A CA 1
ATOM 1509 C C . GLY A 1 191 ? 16.721 1.894 -26.328 1.00 80.12 191 GLY A C 1
ATOM 1510 O O . GLY A 1 191 ? 17.214 2.554 -25.412 1.00 80.12 191 GLY A O 1
ATOM 1511 N N . GLU A 1 192 ? 15.654 2.336 -26.997 1.00 87.31 192 GLU A N 1
ATOM 1512 C CA . GLU A 1 192 ? 15.031 3.637 -26.726 1.00 87.31 192 GLU A CA 1
ATOM 1513 C C . GLU A 1 192 ? 14.320 3.643 -25.377 1.00 87.31 192 GLU A C 1
ATOM 1515 O O . GLU A 1 192 ? 13.624 2.685 -25.019 1.00 87.31 192 GLU A O 1
ATOM 1520 N N . MET A 1 193 ? 14.546 4.698 -24.591 1.00 88.94 193 MET A N 1
ATOM 1521 C CA . MET A 1 193 ? 13.885 4.865 -23.299 1.00 88.94 193 MET A CA 1
ATOM 1522 C C . MET A 1 193 ? 12.381 5.070 -23.502 1.00 88.94 193 MET A C 1
ATOM 1524 O O . MET A 1 193 ? 11.990 5.761 -24.444 1.00 88.94 193 MET A O 1
ATOM 1528 N N . PRO A 1 194 ? 11.532 4.547 -22.598 1.00 89.00 194 PRO A N 1
ATOM 1529 C CA . PRO A 1 194 ? 10.103 4.842 -22.610 1.00 89.00 194 PRO A CA 1
ATOM 1530 C C . PRO A 1 194 ? 9.860 6.362 -22.639 1.00 89.00 194 PRO A C 1
ATOM 1532 O O . PRO A 1 194 ? 10.619 7.119 -22.023 1.00 89.00 194 PRO A O 1
ATOM 1535 N N . GLU A 1 195 ? 8.818 6.817 -23.340 1.00 88.69 195 GLU A N 1
ATOM 1536 C CA . GLU A 1 195 ? 8.483 8.239 -23.502 1.00 88.69 195 GLU A CA 1
ATOM 1537 C C . GLU A 1 195 ? 8.203 8.964 -22.176 1.00 88.69 195 GLU A C 1
ATOM 1539 O O . GLU A 1 195 ? 7.667 8.376 -21.234 1.00 88.69 195 GLU A O 1
ATOM 1544 N N . TYR A 1 196 ? 8.488 10.278 -22.126 1.00 88.31 196 TYR A N 1
ATOM 1545 C CA . TYR A 1 196 ? 8.364 11.145 -20.932 1.00 88.31 196 TYR A CA 1
ATOM 1546 C C . TYR A 1 196 ? 7.064 10.960 -20.148 1.00 88.31 196 TYR A C 1
ATOM 1548 O O . TYR A 1 196 ? 7.096 10.875 -18.918 1.00 88.31 196 TYR A O 1
ATOM 1556 N N . GLN A 1 197 ? 5.952 10.832 -20.867 1.00 88.62 197 GLN A N 1
ATOM 1557 C CA . GLN A 1 197 ? 4.595 10.798 -20.332 1.00 88.62 197 GLN A CA 1
ATOM 1558 C C . GLN A 1 197 ? 4.146 9.416 -19.829 1.00 88.62 197 GLN A C 1
ATOM 1560 O O . GLN A 1 197 ? 3.096 9.335 -19.188 1.00 88.62 197 GLN A O 1
ATOM 1565 N N . ILE A 1 198 ? 4.888 8.334 -20.114 1.00 87.94 198 ILE A N 1
ATOM 1566 C CA . ILE A 1 198 ? 4.437 6.974 -19.789 1.00 87.94 198 ILE A CA 1
ATOM 1567 C C . ILE A 1 198 ? 4.172 6.846 -18.288 1.00 87.94 198 ILE A C 1
ATOM 1569 O O . ILE A 1 198 ? 5.060 7.004 -17.450 1.00 87.94 198 ILE A O 1
ATOM 1573 N N . SER A 1 199 ? 2.922 6.512 -17.963 1.00 84.00 199 SER A N 1
ATOM 1574 C CA . SER A 1 199 ? 2.550 5.986 -16.657 1.00 84.00 199 SER A CA 1
ATOM 1575 C C . SER A 1 199 ? 2.687 4.472 -16.698 1.00 84.00 199 SER A C 1
ATOM 1577 O O . SER A 1 199 ? 2.068 3.826 -17.547 1.00 84.00 199 SER A O 1
ATOM 1579 N N . GLY A 1 200 ? 3.412 3.906 -15.733 1.00 91.88 200 GLY A N 1
ATOM 1580 C CA . GLY A 1 200 ? 3.432 2.465 -15.507 1.00 91.88 200 GLY A CA 1
ATOM 1581 C C . GLY A 1 200 ? 2.064 1.894 -15.107 1.00 91.88 200 GLY A C 1
ATOM 1582 O O . GLY A 1 200 ? 1.001 2.476 -15.356 1.00 91.88 200 GLY A O 1
ATOM 1583 N N . LEU A 1 201 ? 2.096 0.737 -14.456 1.00 95.06 201 LEU A N 1
ATOM 1584 C CA . LEU A 1 201 ? 0.935 0.018 -13.948 1.00 95.06 201 LEU A CA 1
ATOM 1585 C C . LEU A 1 201 ? 0.102 0.905 -13.013 1.00 95.06 201 LEU A C 1
ATOM 1587 O O . LEU A 1 201 ? 0.585 1.458 -12.022 1.00 95.06 201 LEU A O 1
ATOM 1591 N N . HIS A 1 202 ? -1.187 1.024 -13.314 1.00 93.50 202 HIS A N 1
ATOM 1592 C CA . HIS A 1 202 ? -2.117 1.767 -12.475 1.00 93.50 202 HIS A CA 1
ATOM 1593 C C . HIS A 1 202 ? -2.556 0.951 -11.258 1.00 93.50 202 HIS A C 1
ATOM 1595 O O . HIS A 1 202 ? -2.514 1.447 -10.134 1.00 93.50 202 HIS A O 1
ATOM 1601 N N . GLN A 1 203 ? -2.974 -0.297 -11.479 1.00 91.12 203 GLN A N 1
ATOM 1602 C CA . GLN A 1 203 ? -3.443 -1.207 -10.437 1.00 91.12 203 GLN A CA 1
ATOM 1603 C C . GLN A 1 203 ? -3.330 -2.659 -10.917 1.00 91.12 203 GLN A C 1
ATOM 1605 O O . GLN A 1 203 ? -3.681 -2.919 -12.073 1.00 91.12 203 GLN A O 1
ATOM 1610 N N . PRO A 1 204 ? -2.884 -3.594 -10.063 1.00 94.00 204 PRO A N 1
ATOM 1611 C CA . PRO A 1 204 ? -3.103 -5.007 -10.289 1.00 94.00 204 PRO A CA 1
ATOM 1612 C C . PRO A 1 204 ? -4.489 -5.397 -9.766 1.00 94.00 204 PRO A C 1
ATOM 1614 O O . PRO A 1 204 ? -4.876 -5.001 -8.668 1.00 94.00 204 PRO A O 1
ATOM 1617 N N . PHE A 1 205 ? -5.218 -6.193 -10.541 1.00 96.06 205 PHE A N 1
ATOM 1618 C CA . PHE A 1 205 ? -6.379 -6.928 -10.048 1.00 96.06 205 PHE A CA 1
ATOM 1619 C C . PHE A 1 205 ? -6.119 -8.416 -10.225 1.00 96.06 205 PHE A C 1
ATOM 1621 O O . PHE A 1 205 ? -5.927 -8.877 -11.346 1.00 96.06 205 PHE A O 1
ATOM 1628 N N . VAL A 1 206 ? -6.100 -9.173 -9.139 1.00 97.12 206 VAL A N 1
ATOM 1629 C CA . VAL A 1 206 ? -5.891 -10.623 -9.164 1.00 97.12 206 VAL A CA 1
ATOM 1630 C C . VAL A 1 206 ? -7.143 -11.302 -8.633 1.00 97.12 206 VAL A C 1
ATOM 1632 O O . VAL A 1 206 ? -7.588 -11.006 -7.528 1.00 97.12 206 VAL A O 1
ATOM 1635 N N . VAL A 1 207 ? -7.743 -12.176 -9.438 1.00 96.12 207 VAL A N 1
ATOM 1636 C CA . VAL A 1 207 ? -8.982 -12.886 -9.100 1.00 96.12 207 VAL A CA 1
ATOM 1637 C C . VAL A 1 207 ? -8.841 -14.335 -9.543 1.00 96.12 207 VAL A C 1
ATOM 1639 O O . VAL A 1 207 ? -8.728 -14.617 -10.740 1.00 96.12 207 VAL A O 1
ATOM 1642 N N . GLY A 1 208 ? -8.829 -15.259 -8.580 1.00 95.12 208 GLY A N 1
ATOM 1643 C CA . GLY A 1 208 ? -8.498 -16.660 -8.842 1.00 95.12 208 GLY A CA 1
ATOM 1644 C C . GLY A 1 208 ? -7.145 -16.783 -9.553 1.00 95.12 208 GLY A C 1
ATOM 1645 O O . GLY A 1 208 ? -6.188 -16.094 -9.208 1.00 95.12 208 GLY A O 1
ATOM 1646 N N . ASN A 1 209 ? -7.069 -17.610 -10.599 1.00 97.00 209 ASN A N 1
ATOM 1647 C CA . ASN A 1 209 ? -5.844 -17.799 -11.387 1.00 97.00 209 ASN A CA 1
ATOM 1648 C C . ASN A 1 209 ? -5.662 -16.758 -12.528 1.00 97.00 209 ASN A C 1
ATOM 1650 O O . ASN A 1 209 ? -5.118 -17.058 -13.595 1.00 97.00 209 ASN A O 1
ATOM 1654 N N . ARG A 1 210 ? -6.176 -15.530 -12.383 1.00 98.12 210 ARG A N 1
ATOM 1655 C CA . ARG A 1 210 ? -6.035 -14.477 -13.406 1.00 98.12 210 ARG A CA 1
ATOM 1656 C C . ARG A 1 210 ? -5.574 -13.163 -12.802 1.00 98.12 210 ARG A C 1
ATOM 1658 O O . ARG A 1 210 ? -6.111 -12.720 -11.792 1.00 98.12 210 ARG A O 1
ATOM 1665 N N . MET A 1 211 ? -4.616 -12.531 -13.473 1.00 98.12 211 MET A N 1
ATOM 1666 C CA . MET A 1 211 ? -4.122 -11.195 -13.148 1.00 98.12 211 MET A CA 1
ATOM 1667 C C . MET A 1 211 ? -4.479 -10.240 -14.284 1.00 98.12 211 MET A C 1
ATOM 1669 O O . MET A 1 211 ? -4.194 -10.532 -15.443 1.00 98.12 211 MET A O 1
ATOM 1673 N N . TYR A 1 212 ? -5.070 -9.099 -13.954 1.00 97.56 212 TYR A N 1
ATOM 1674 C CA . TYR A 1 212 ? -5.461 -8.042 -14.878 1.00 97.56 212 TYR A CA 1
ATOM 1675 C C . TYR A 1 212 ? -4.631 -6.801 -14.556 1.00 97.56 212 TYR A C 1
ATOM 1677 O O . TYR A 1 212 ? -4.761 -6.213 -13.480 1.00 97.56 212 TYR A O 1
ATOM 1685 N N . LEU A 1 213 ? -3.745 -6.431 -15.478 1.00 96.94 213 LEU A N 1
ATOM 1686 C CA . LEU A 1 213 ? -2.743 -5.387 -15.289 1.00 96.94 213 LEU A CA 1
ATOM 1687 C C . LEU A 1 213 ? -2.991 -4.255 -16.291 1.00 96.94 213 LEU A C 1
ATOM 1689 O O . LEU A 1 213 ? -2.819 -4.439 -17.496 1.00 96.94 213 LEU A O 1
ATOM 1693 N N . GLY A 1 214 ? -3.433 -3.096 -15.795 1.00 94.94 214 GLY A N 1
ATOM 1694 C CA . GLY A 1 214 ? -3.730 -1.917 -16.618 1.00 94.94 214 GLY A CA 1
ATOM 1695 C C . GLY A 1 214 ? -2.621 -0.865 -16.572 1.00 94.94 214 GLY A C 1
ATOM 1696 O O . GLY A 1 214 ? -2.388 -0.259 -15.525 1.00 94.94 214 GLY A O 1
ATOM 1697 N N . TYR A 1 215 ? -1.974 -0.613 -17.706 1.00 93.81 215 TYR A N 1
ATOM 1698 C CA . TYR A 1 215 ? -0.886 0.356 -17.885 1.00 93.81 215 TYR A CA 1
ATOM 1699 C C . TYR A 1 215 ? -1.377 1.638 -18.575 1.00 93.81 215 TYR A C 1
ATOM 1701 O O . TYR A 1 215 ? -2.410 1.618 -19.242 1.00 93.81 215 TYR A O 1
ATOM 1709 N N . GLY A 1 216 ? -0.634 2.747 -18.448 1.00 88.56 216 GLY A N 1
ATOM 1710 C CA . GLY A 1 216 ? -0.937 3.993 -19.172 1.00 88.56 216 GLY A CA 1
ATOM 1711 C C . GLY A 1 216 ? -2.010 4.871 -18.519 1.00 88.56 216 GLY A C 1
ATOM 1712 O O . GLY A 1 216 ? -2.786 5.531 -19.200 1.00 88.56 216 GLY A O 1
ATOM 1713 N N . SER A 1 217 ? -2.084 4.891 -17.182 1.00 83.88 217 SER A N 1
ATOM 1714 C CA . SER A 1 217 ? -3.063 5.701 -16.434 1.00 83.88 217 SER A CA 1
ATOM 1715 C C . SER A 1 217 ? -3.143 7.157 -16.922 1.00 83.88 217 SER A C 1
ATOM 1717 O O . SER A 1 217 ? -2.200 7.926 -16.729 1.00 83.88 217 SER A O 1
ATOM 1719 N N . GLY A 1 218 ? -4.314 7.560 -17.428 1.00 79.62 218 GLY A N 1
ATOM 1720 C CA . GLY A 1 218 ? -4.588 8.931 -17.879 1.00 79.62 218 GLY A CA 1
ATOM 1721 C C . GLY A 1 218 ? -4.143 9.247 -19.312 1.00 79.62 218 GLY A C 1
ATOM 1722 O O . GLY A 1 218 ? -4.153 10.417 -19.682 1.00 79.62 218 GLY A O 1
ATOM 1723 N N . ALA A 1 219 ? -3.758 8.235 -20.092 1.00 82.62 219 ALA A N 1
ATOM 1724 C CA . ALA A 1 219 ? -3.357 8.333 -21.493 1.00 82.62 219 ALA A CA 1
ATOM 1725 C C . ALA A 1 219 ? -3.798 7.068 -22.263 1.00 82.62 219 ALA A C 1
ATOM 1727 O O . ALA A 1 219 ? -4.643 6.309 -21.777 1.00 82.62 219 ALA A O 1
ATOM 1728 N N . ASP A 1 220 ? -3.222 6.836 -23.446 1.00 85.50 220 ASP A N 1
ATOM 1729 C CA . ASP A 1 220 ? -3.373 5.574 -24.171 1.00 85.50 220 ASP A CA 1
ATOM 1730 C C . ASP A 1 220 ? -2.789 4.418 -23.344 1.00 85.50 220 ASP A C 1
ATOM 1732 O O . ASP A 1 220 ? -1.672 4.492 -22.824 1.00 85.50 220 ASP A O 1
ATOM 1736 N N . GLY A 1 221 ? -3.582 3.358 -23.178 1.00 88.38 221 GLY A N 1
ATOM 1737 C CA . GLY A 1 221 ? -3.305 2.289 -22.223 1.00 88.38 221 GLY A CA 1
ATOM 1738 C C . GLY A 1 221 ? -3.140 0.913 -22.853 1.00 88.38 221 GLY A C 1
ATOM 1739 O O . GLY A 1 221 ? -3.603 0.640 -23.959 1.00 88.38 221 GLY A O 1
ATOM 1740 N N . VAL A 1 222 ? -2.522 0.015 -22.085 1.00 92.56 222 VAL A N 1
ATOM 1741 C CA . VAL A 1 222 ? -2.402 -1.413 -22.404 1.00 92.56 222 VAL A CA 1
ATOM 1742 C C . VAL A 1 222 ? -3.025 -2.211 -21.266 1.00 92.56 222 VAL A C 1
ATOM 1744 O O . VAL A 1 222 ? -2.726 -1.964 -20.098 1.00 92.56 222 VAL A O 1
ATOM 1747 N N . LEU A 1 223 ? -3.874 -3.183 -21.599 1.00 94.69 223 LEU A N 1
ATOM 1748 C CA . LEU A 1 223 ? -4.353 -4.190 -20.656 1.00 94.69 223 LEU A CA 1
ATOM 1749 C C . LEU A 1 223 ? -3.627 -5.505 -20.928 1.00 94.69 223 LEU A C 1
ATOM 1751 O O . LEU A 1 223 ? -3.736 -6.059 -22.021 1.00 94.69 223 LEU A O 1
ATOM 1755 N N . GLN A 1 224 ? -2.931 -6.025 -19.923 1.00 95.62 224 GLN A N 1
ATOM 1756 C CA . GLN A 1 224 ? -2.324 -7.348 -19.969 1.00 95.62 224 GLN A CA 1
ATOM 1757 C C . GLN A 1 224 ? -3.070 -8.290 -19.025 1.00 95.62 224 GLN A C 1
ATOM 1759 O O . GLN A 1 224 ? -3.331 -7.947 -17.871 1.00 95.62 224 GLN A O 1
ATOM 1764 N N . ILE A 1 225 ? -3.415 -9.478 -19.522 1.00 97.38 225 ILE A N 1
ATOM 1765 C CA . ILE A 1 225 ? -4.068 -10.527 -18.736 1.00 97.38 225 ILE A CA 1
ATOM 1766 C C . ILE A 1 225 ? -3.111 -11.708 -18.645 1.00 97.38 225 ILE A C 1
ATOM 1768 O O . ILE A 1 225 ? -2.687 -12.240 -19.672 1.00 97.38 225 ILE A O 1
ATOM 1772 N N . LEU A 1 226 ? -2.764 -12.102 -17.424 1.00 97.62 226 LEU A N 1
ATOM 1773 C CA . LEU A 1 226 ? -1.821 -13.182 -17.150 1.00 97.62 226 LEU A CA 1
ATOM 1774 C C . LEU A 1 226 ? -2.506 -14.336 -16.419 1.00 97.62 226 LEU A C 1
ATOM 1776 O O . LEU A 1 226 ? -3.476 -14.146 -15.682 1.00 97.62 226 LEU A O 1
ATOM 1780 N N . ASP A 1 227 ? -1.960 -15.531 -16.614 1.00 98.12 227 ASP A N 1
ATOM 1781 C CA . ASP A 1 227 ? -2.208 -16.680 -15.747 1.00 98.12 227 ASP A CA 1
ATOM 1782 C C . ASP A 1 227 ? -1.327 -16.539 -14.496 1.00 98.12 227 ASP A C 1
ATOM 1784 O O . ASP A 1 227 ? -0.120 -16.321 -14.630 1.00 98.12 227 ASP A O 1
ATOM 1788 N N . ARG A 1 228 ? -1.928 -16.593 -13.302 1.00 97.38 228 ARG A N 1
ATOM 1789 C CA . ARG A 1 228 ? -1.220 -16.347 -12.035 1.00 97.38 228 ARG A CA 1
ATOM 1790 C C . ARG A 1 228 ? -0.234 -17.472 -11.726 1.00 97.38 228 ARG A C 1
ATOM 1792 O O . ARG A 1 228 ? 0.892 -17.182 -11.347 1.00 97.38 228 ARG A O 1
ATOM 1799 N N . ASP A 1 229 ? -0.607 -18.722 -11.963 1.00 96.19 229 ASP A N 1
ATOM 1800 C CA . ASP A 1 229 ? 0.238 -19.888 -11.683 1.00 96.19 229 ASP A CA 1
ATOM 1801 C C . ASP A 1 229 ? 1.467 -19.942 -12.602 1.00 96.19 229 ASP A C 1
ATOM 1803 O O . ASP A 1 229 ? 2.494 -20.499 -12.238 1.00 96.19 229 ASP A O 1
ATOM 1807 N N . ARG A 1 230 ? 1.382 -19.355 -13.803 1.00 96.81 230 ARG A N 1
ATOM 1808 C CA . ARG A 1 230 ? 2.548 -19.168 -14.689 1.00 96.81 230 ARG A CA 1
ATOM 1809 C C . ARG A 1 230 ? 3.367 -17.921 -14.359 1.00 96.81 230 ARG A C 1
ATOM 1811 O O . ARG A 1 230 ? 4.476 -17.765 -14.874 1.00 96.81 230 ARG A O 1
ATOM 1818 N N . PHE A 1 231 ? 2.774 -16.976 -13.639 1.00 96.50 231 PHE A N 1
ATOM 1819 C CA . PHE A 1 231 ? 3.441 -15.759 -13.205 1.00 96.50 231 PHE A CA 1
ATOM 1820 C C . PHE A 1 231 ? 4.288 -16.020 -11.957 1.00 96.50 231 PHE A C 1
ATOM 1822 O O . PHE A 1 231 ? 5.430 -15.565 -11.910 1.00 96.50 231 PHE A O 1
ATOM 1829 N N . LEU A 1 232 ? 3.728 -16.706 -10.964 1.00 95.06 232 LEU A N 1
ATOM 1830 C CA . LEU A 1 232 ? 4.434 -17.100 -9.744 1.00 95.06 232 LEU A CA 1
ATOM 1831 C C . LEU A 1 232 ? 5.516 -18.146 -10.046 1.00 95.06 232 LEU A C 1
ATOM 1833 O O . LEU A 1 232 ? 6.566 -18.072 -9.370 1.00 95.06 232 LEU A O 1
#

Foldseek 3Di:
DDCLQVFDFAAWDWDDLDLWIKIKTFGAFDWHQDPVVRDTATGAIWIWTCSPVVDIGTLDGDGAPDPAHAFHYKDKAQLCLFQARDNQWIKMWTPSHQFAIWIWTCSDVNDIGTDDTLDTAAFELAPAAPVHGTGWAYKDQDRNQQKIFTQTHHHHFLAGGWTWIWRRSPVNDIGTDDTDFDPPRGRDPDDDGPDRHWFTWRYWDDDPQKIWTWTRPPHDIDIDIDGNVVVD

pLDDT: mean 95.06, std 4.63, range [65.19, 98.81]

Secondary structure (DSSP, 8-state):
---GGGPPPEEEEEEEETTEEEEEEE--S-EEEETTTTEEEES-EEEEE-SSTTS-EEEEEEPPSTT------EEEEETTTSTTS-TT-EEEEEE-GGGEEEEEE-SSSSS-EEEEEEEE----S-S--TT-S-----EEE-TTT-EEEEEE--TT-SSSSEEEEEE-SSTTS-EEEEEE-STT-SS-SSSPPPPTT---EEEEEEETTEEEEEE-TTSS-EEEEEEHHHH-

Radius of gyration: 17.88 Å; chains: 1; bounding box: 46×40×46 Å